Protein AF-A0A4Q6GER8-F1 (afdb_monomer)

Radius of gyration: 17.53 Å; Cα contacts (8 Å, |Δi|>4): 139; chains: 1; bounding box: 38×47×44 Å

Mean predicted aligned error: 8.12 Å

Structure (mmCIF, N/CA/C/O backbone):
data_AF-A0A4Q6GER8-F1
#
_entry.id   AF-A0A4Q6GER8-F1
#
loop_
_atom_site.group_PDB
_atom_site.id
_atom_site.type_symbol
_atom_site.label_atom_id
_atom_site.label_alt_id
_atom_site.label_comp_id
_atom_site.label_asym_id
_atom_site.label_entity_id
_atom_site.label_seq_id
_atom_site.pdbx_PDB_ins_code
_atom_site.Cartn_x
_atom_site.Cartn_y
_atom_site.Cartn_z
_atom_site.occupancy
_atom_site.B_iso_or_equiv
_atom_site.auth_seq_id
_atom_site.auth_comp_id
_atom_site.auth_asym_id
_atom_site.auth_atom_id
_atom_site.pdbx_PDB_model_num
ATOM 1 N N . MET A 1 1 ? -19.386 -24.942 20.469 1.00 35.06 1 MET A N 1
ATOM 2 C CA . MET A 1 1 ? -18.305 -24.307 19.683 1.00 35.06 1 MET A CA 1
ATOM 3 C C . MET A 1 1 ? -18.715 -22.872 19.388 1.00 35.06 1 MET A C 1
ATOM 5 O O . MET A 1 1 ? -19.707 -22.673 18.697 1.00 35.06 1 MET A O 1
ATOM 9 N N . ALA A 1 2 ? -18.059 -21.882 19.996 1.00 41.44 2 ALA A N 1
ATOM 10 C CA . ALA A 1 2 ? -18.380 -20.475 19.764 1.00 41.44 2 ALA A CA 1
ATOM 11 C C . ALA A 1 2 ? -17.996 -20.110 18.321 1.00 41.44 2 ALA A C 1
ATOM 13 O O . ALA A 1 2 ? -16.833 -20.246 17.949 1.00 41.44 2 ALA A O 1
ATOM 14 N N . ARG A 1 3 ? -18.969 -19.698 17.498 1.00 50.31 3 ARG A N 1
ATOM 15 C CA . ARG A 1 3 ? -18.682 -19.125 16.175 1.00 50.31 3 ARG A CA 1
ATOM 16 C C . ARG A 1 3 ? -17.786 -17.903 16.386 1.00 50.31 3 ARG A C 1
ATOM 18 O O . ARG A 1 3 ? -18.155 -17.009 17.147 1.00 50.31 3 ARG A O 1
ATOM 25 N N . GLY A 1 4 ? -16.606 -17.897 15.766 1.00 61.09 4 GLY A N 1
ATOM 26 C CA . GLY A 1 4 ? -15.680 -16.771 15.834 1.00 61.09 4 GLY A CA 1
ATOM 27 C C . GLY A 1 4 ? -16.357 -15.495 15.335 1.00 61.09 4 GLY A C 1
ATOM 28 O O . GLY A 1 4 ? -17.191 -15.536 14.432 1.00 61.09 4 GLY A O 1
ATOM 29 N N . ASN A 1 5 ? -16.037 -14.350 15.939 1.00 75.25 5 ASN A N 1
ATOM 30 C CA . ASN A 1 5 ? -16.522 -13.062 15.449 1.00 75.25 5 ASN A CA 1
ATOM 31 C C . ASN A 1 5 ? -16.019 -12.872 13.997 1.00 75.25 5 ASN A C 1
ATOM 33 O O . ASN A 1 5 ? -14.800 -12.818 13.797 1.00 75.25 5 ASN A O 1
ATOM 37 N N . PRO A 1 6 ? -16.903 -12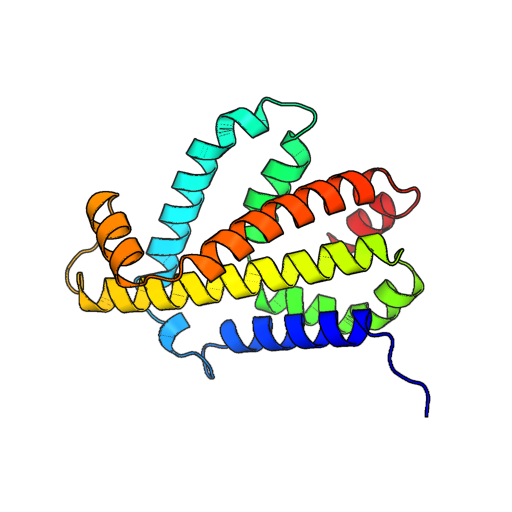.734 12.988 1.00 80.81 6 PRO A N 1
ATOM 38 C CA . PRO A 1 6 ? -16.507 -12.662 11.577 1.00 80.81 6 PRO A CA 1
ATOM 39 C C . PRO A 1 6 ? -15.494 -11.551 11.270 1.00 80.81 6 PRO A C 1
ATOM 41 O O . PRO A 1 6 ? -14.660 -11.680 10.370 1.00 80.81 6 PRO A O 1
ATOM 44 N N . LEU A 1 7 ? -15.531 -10.460 12.041 1.00 77.19 7 LEU A N 1
ATOM 45 C CA . LEU A 1 7 ? -14.608 -9.338 11.898 1.00 77.19 7 LEU A CA 1
ATOM 46 C C . LEU A 1 7 ? -13.188 -9.707 12.355 1.00 77.19 7 LEU A C 1
ATOM 48 O O . LEU A 1 7 ? -12.214 -9.282 11.737 1.00 77.19 7 LEU A O 1
ATOM 52 N N . ILE A 1 8 ? -13.065 -10.553 13.380 1.00 74.50 8 ILE A N 1
ATOM 53 C CA . ILE A 1 8 ? -11.778 -11.059 13.876 1.00 74.50 8 ILE A CA 1
ATOM 54 C C . ILE A 1 8 ? -11.144 -11.989 12.848 1.00 74.50 8 ILE A C 1
ATOM 56 O O . ILE A 1 8 ? -9.966 -11.847 12.526 1.00 74.50 8 ILE A O 1
ATOM 60 N N . GLU A 1 9 ? -11.928 -12.909 12.291 1.00 83.06 9 GLU A N 1
ATOM 61 C CA . GLU A 1 9 ? -11.446 -13.814 11.247 1.00 83.06 9 GLU A CA 1
ATOM 62 C C . GLU A 1 9 ? -11.025 -13.046 9.993 1.00 83.06 9 GLU A C 1
ATOM 64 O O . GLU A 1 9 ? -10.006 -13.354 9.373 1.00 83.06 9 GLU A O 1
ATOM 69 N N . ARG A 1 10 ? -11.788 -12.010 9.616 1.00 84.50 10 ARG A N 1
ATOM 70 C CA . ARG A 1 10 ? -11.404 -11.097 8.535 1.00 84.50 10 ARG A CA 1
ATOM 71 C C . ARG A 1 10 ? -10.065 -10.427 8.843 1.00 84.50 10 ARG A C 1
ATOM 73 O O . ARG A 1 10 ? -9.158 -10.522 8.021 1.00 84.50 10 ARG A O 1
ATOM 80 N N . LEU A 1 11 ? -9.922 -9.805 10.012 1.00 79.69 11 LEU A N 1
ATOM 81 C CA . LEU A 1 11 ? -8.703 -9.103 10.418 1.00 79.69 11 LEU A CA 1
ATOM 82 C C . LEU A 1 11 ? -7.479 -10.033 10.433 1.00 79.69 11 LEU A C 1
ATOM 84 O O . LEU A 1 11 ? -6.451 -9.702 9.845 1.00 79.69 11 LEU A O 1
ATOM 88 N N . GLY A 1 12 ? -7.607 -11.222 11.028 1.00 82.12 12 GLY A N 1
ATOM 89 C CA . GLY A 1 12 ? -6.541 -12.224 11.066 1.00 82.12 12 GLY A CA 1
ATOM 90 C C . GLY A 1 12 ? -6.121 -12.693 9.671 1.00 82.12 12 GLY A C 1
ATOM 91 O O . GLY A 1 12 ? -4.928 -12.747 9.374 1.00 82.12 12 GLY A O 1
ATOM 92 N N . ARG A 1 13 ? -7.084 -12.948 8.771 1.00 87.81 13 ARG A N 1
ATOM 93 C CA . ARG A 1 13 ? -6.792 -13.302 7.370 1.00 87.81 13 ARG A CA 1
ATOM 94 C C . ARG A 1 13 ? -6.065 -12.182 6.627 1.00 87.81 13 ARG A C 1
ATOM 96 O O . ARG A 1 13 ? -5.126 -12.467 5.887 1.00 87.81 13 ARG A O 1
ATOM 103 N N . ARG A 1 14 ? -6.469 -10.920 6.820 1.00 86.19 14 ARG A N 1
ATOM 104 C CA . ARG A 1 14 ? -5.797 -9.767 6.196 1.00 86.19 14 ARG A CA 1
ATOM 105 C C . ARG A 1 14 ? -4.368 -9.611 6.701 1.00 86.19 14 ARG A C 1
ATOM 107 O O . ARG A 1 14 ? -3.476 -9.413 5.885 1.00 86.19 14 ARG A O 1
ATOM 114 N N . LEU A 1 15 ? -4.147 -9.778 8.003 1.00 82.38 15 LEU A N 1
ATOM 115 C CA . LEU A 1 15 ? -2.816 -9.703 8.601 1.00 82.38 15 LEU A CA 1
ATOM 116 C C . LEU A 1 15 ? -1.898 -10.822 8.093 1.00 82.38 15 LEU A C 1
ATOM 118 O O . LEU A 1 15 ? -0.774 -10.553 7.684 1.00 82.38 15 LEU A O 1
ATOM 122 N N . ALA A 1 16 ? -2.392 -12.061 8.042 1.00 87.06 16 ALA A N 1
ATOM 123 C CA . ALA A 1 16 ? -1.630 -13.190 7.514 1.00 87.06 16 ALA A CA 1
ATOM 124 C C . ALA A 1 16 ? -1.276 -13.005 6.029 1.00 87.06 16 ALA A C 1
ATOM 126 O O . ALA A 1 16 ? -0.155 -13.298 5.611 1.00 87.06 16 ALA A O 1
ATOM 127 N N . TRP A 1 17 ? -2.217 -12.491 5.230 1.00 89.56 17 TRP A N 1
ATOM 128 C CA . TRP A 1 17 ? -1.974 -12.176 3.824 1.00 89.56 17 TRP A CA 1
ATOM 129 C C . TRP A 1 17 ? -0.917 -11.081 3.656 1.00 89.56 17 TRP A C 1
ATOM 131 O O . TRP A 1 17 ? 0.011 -11.248 2.864 1.00 89.56 17 TRP A O 1
ATOM 141 N N . HIS A 1 18 ? -1.022 -10.002 4.434 1.00 86.50 18 HIS A N 1
ATOM 142 C CA . HIS A 1 18 ? -0.045 -8.918 4.445 1.00 86.50 18 HIS A CA 1
ATOM 143 C C . HIS A 1 18 ? 1.359 -9.449 4.775 1.00 86.50 18 HIS A C 1
ATOM 145 O O . HIS A 1 18 ? 2.285 -9.307 3.979 1.00 86.50 18 HIS A O 1
ATOM 151 N N . GLN A 1 19 ? 1.500 -10.178 5.885 1.00 85.12 19 GLN A N 1
ATOM 152 C CA . GLN A 1 19 ? 2.770 -10.780 6.301 1.00 85.12 19 GLN A CA 1
ATOM 153 C C . GLN A 1 19 ? 3.371 -11.689 5.220 1.00 85.12 19 GLN A C 1
ATOM 155 O O . GLN A 1 19 ? 4.564 -11.601 4.934 1.00 85.12 19 GLN A O 1
ATOM 160 N N . ALA A 1 20 ? 2.555 -12.529 4.578 1.00 89.19 20 ALA A N 1
ATOM 161 C CA . ALA A 1 20 ? 3.023 -13.425 3.524 1.00 89.19 20 ALA A CA 1
ATOM 162 C C . ALA A 1 20 ? 3.566 -12.674 2.295 1.00 89.19 20 ALA A C 1
ATOM 164 O O . ALA A 1 20 ? 4.550 -13.117 1.707 1.00 89.19 20 ALA A O 1
ATOM 165 N N . LEU A 1 21 ? 2.962 -11.541 1.920 1.00 90.25 21 LEU A N 1
ATOM 166 C CA . LEU A 1 21 ? 3.436 -10.715 0.804 1.00 90.25 21 LEU A CA 1
ATOM 167 C C . LEU A 1 21 ? 4.744 -9.981 1.117 1.00 90.25 21 LEU A C 1
ATOM 169 O O . LEU A 1 21 ? 5.522 -9.709 0.203 1.00 90.25 21 LEU A O 1
ATOM 173 N N . HIS A 1 22 ? 4.987 -9.637 2.381 1.00 86.75 22 HIS A N 1
ATOM 174 C CA . HIS A 1 22 ? 6.201 -8.939 2.813 1.00 86.75 22 HIS A CA 1
ATOM 175 C C . HIS A 1 22 ? 7.364 -9.887 3.152 1.00 86.75 22 HIS A C 1
ATOM 177 O O . HIS A 1 22 ? 8.518 -9.458 3.184 1.00 86.75 22 HIS A O 1
ATOM 183 N N . ASP A 1 23 ? 7.098 -11.180 3.349 1.00 87.56 23 ASP A N 1
ATOM 184 C CA . ASP A 1 23 ? 8.137 -12.184 3.565 1.00 87.56 23 ASP A CA 1
ATOM 185 C C . ASP A 1 23 ? 8.915 -12.468 2.269 1.00 87.56 23 ASP A C 1
ATOM 187 O O . ASP A 1 23 ? 8.465 -13.186 1.379 1.00 87.56 23 ASP A O 1
ATOM 191 N N . HIS A 1 24 ? 10.145 -11.962 2.189 1.00 87.44 24 HIS A N 1
ATOM 192 C CA . HIS A 1 24 ? 11.044 -12.168 1.052 1.00 87.44 24 HIS A CA 1
ATOM 193 C C . HIS A 1 24 ? 11.431 -13.634 0.770 1.00 87.44 24 HIS A C 1
ATOM 195 O O . HIS A 1 24 ? 11.957 -13.916 -0.310 1.00 87.44 24 HIS A O 1
ATOM 201 N N . ARG A 1 25 ? 11.227 -14.558 1.722 1.00 89.44 25 ARG A N 1
ATOM 202 C CA . ARG A 1 25 ? 11.457 -15.999 1.527 1.00 89.44 25 ARG A CA 1
ATOM 203 C C . ARG A 1 25 ? 10.293 -16.638 0.778 1.00 89.44 25 ARG A C 1
ATOM 205 O O . ARG A 1 25 ? 10.520 -17.537 -0.023 1.00 89.44 25 ARG A O 1
ATOM 212 N N . ARG A 1 26 ? 9.068 -16.169 1.029 1.00 91.44 26 ARG A N 1
ATOM 213 C CA . ARG A 1 26 ? 7.839 -16.633 0.363 1.00 91.44 26 ARG A CA 1
ATOM 214 C C . ARG A 1 26 ? 7.548 -15.867 -0.923 1.00 91.44 26 ARG A C 1
ATOM 216 O O . ARG A 1 26 ? 7.007 -16.431 -1.865 1.00 91.44 26 ARG A O 1
ATOM 223 N N . GLU A 1 27 ? 7.938 -14.601 -0.965 1.00 94.25 27 GLU A N 1
ATOM 224 C CA . GLU A 1 27 ? 7.704 -13.695 -2.077 1.00 94.25 27 GLU A CA 1
ATOM 225 C C . GLU A 1 27 ? 9.037 -13.073 -2.538 1.00 94.25 27 GLU A C 1
ATOM 227 O O . GLU A 1 27 ? 9.434 -11.995 -2.075 1.00 94.25 27 GLU A O 1
ATOM 232 N N . PRO A 1 28 ? 9.773 -13.743 -3.447 1.00 94.81 28 PRO A N 1
ATOM 233 C CA . PRO A 1 28 ? 11.110 -13.322 -3.861 1.00 94.81 28 PRO A CA 1
ATOM 234 C C . PRO A 1 28 ? 11.110 -11.998 -4.632 1.00 94.81 28 PRO A C 1
ATOM 236 O O . PRO A 1 28 ? 12.149 -11.336 -4.702 1.00 94.81 28 PRO A O 1
ATOM 239 N N . ARG A 1 29 ? 9.958 -11.554 -5.165 1.00 96.12 29 ARG A N 1
ATOM 240 C CA . ARG A 1 29 ? 9.844 -10.251 -5.840 1.00 96.12 29 ARG A CA 1
ATOM 241 C C . ARG A 1 29 ? 10.114 -9.072 -4.901 1.00 96.12 29 ARG A C 1
ATOM 243 O O . ARG A 1 29 ? 10.478 -8.002 -5.383 1.00 96.12 29 ARG A O 1
ATOM 250 N N . ASN A 1 30 ? 10.051 -9.276 -3.582 1.00 94.19 30 ASN A N 1
ATOM 251 C CA . ASN A 1 30 ? 10.508 -8.291 -2.595 1.00 94.19 30 ASN A CA 1
ATOM 252 C C . ASN A 1 30 ? 11.980 -7.887 -2.772 1.00 94.19 30 ASN A C 1
ATOM 254 O O . ASN A 1 30 ? 12.374 -6.809 -2.340 1.00 94.19 30 ASN A O 1
ATOM 258 N N . LYS A 1 31 ? 12.800 -8.729 -3.415 1.00 94.75 31 LYS A N 1
ATOM 259 C CA . LYS A 1 31 ? 14.218 -8.447 -3.685 1.00 94.75 31 LYS A CA 1
ATOM 260 C C . LYS A 1 31 ? 14.459 -7.752 -5.028 1.00 94.75 31 LYS A C 1
ATOM 262 O O . LYS A 1 31 ? 15.608 -7.505 -5.389 1.00 94.75 31 LYS A O 1
ATOM 267 N N . LEU A 1 32 ? 13.412 -7.454 -5.800 1.00 95.69 32 LEU A N 1
ATOM 268 C CA . LEU A 1 32 ? 13.575 -6.753 -7.070 1.00 95.69 32 LEU A CA 1
ATOM 269 C C . LEU A 1 32 ? 14.082 -5.334 -6.823 1.00 95.69 32 LEU A C 1
ATOM 271 O O . LEU A 1 32 ? 13.449 -4.556 -6.114 1.00 95.69 32 LEU A O 1
ATOM 275 N N . ARG A 1 33 ? 15.170 -4.959 -7.505 1.00 95.31 33 ARG A N 1
ATOM 276 C CA . ARG A 1 33 ? 15.754 -3.604 -7.444 1.00 95.31 33 ARG A CA 1
ATOM 277 C C . ARG A 1 33 ? 14.743 -2.490 -7.742 1.00 95.31 33 ARG A C 1
ATOM 279 O O . ARG A 1 33 ? 14.893 -1.371 -7.271 1.00 95.31 33 ARG A O 1
ATOM 286 N N . TRP A 1 34 ? 13.735 -2.795 -8.561 1.00 96.75 34 TRP A N 1
ATOM 287 C CA . TRP A 1 34 ? 12.710 -1.840 -8.966 1.00 96.75 34 TRP A CA 1
ATOM 288 C C . TRP A 1 34 ? 11.695 -1.549 -7.872 1.00 96.75 34 TRP A C 1
ATOM 290 O O . TRP A 1 34 ? 11.098 -0.483 -7.914 1.00 96.75 34 TRP A O 1
ATOM 300 N N . LEU A 1 35 ? 11.505 -2.446 -6.903 1.00 95.19 35 LEU A N 1
ATOM 301 C CA . LEU A 1 35 ? 10.508 -2.270 -5.853 1.00 95.19 35 LEU A CA 1
ATOM 302 C C . LEU A 1 35 ? 10.747 -1.006 -4.998 1.00 95.19 35 LEU A C 1
ATOM 304 O O . LEU A 1 35 ? 9.825 -0.197 -4.910 1.00 95.19 35 LEU A O 1
ATOM 308 N N . PRO A 1 36 ? 11.943 -0.758 -4.421 1.00 92.19 36 PRO A N 1
ATOM 309 C CA . PRO A 1 36 ? 12.183 0.474 -3.664 1.00 92.19 36 PRO A CA 1
ATOM 310 C C . PRO A 1 36 ? 12.123 1.738 -4.540 1.00 92.19 36 PRO A C 1
ATOM 312 O O . PRO A 1 36 ? 11.579 2.753 -4.114 1.00 92.19 36 PRO A O 1
ATOM 315 N N . ILE A 1 37 ? 12.608 1.674 -5.788 1.00 94.44 37 ILE A N 1
ATOM 316 C CA . ILE A 1 37 ? 12.556 2.804 -6.738 1.00 94.44 37 ILE A CA 1
ATOM 317 C C . ILE A 1 37 ? 11.103 3.167 -7.065 1.00 94.44 37 ILE A C 1
ATOM 319 O O . ILE A 1 37 ? 10.732 4.339 -7.069 1.00 94.44 37 ILE A O 1
ATOM 323 N N . LEU A 1 38 ? 10.283 2.152 -7.335 1.00 94.81 38 LEU A N 1
ATOM 324 C CA . LEU A 1 38 ? 8.868 2.298 -7.638 1.00 94.81 38 LEU A CA 1
ATOM 325 C C . LEU A 1 38 ? 8.114 2.927 -6.469 1.00 94.81 38 LEU A C 1
ATOM 327 O O . LEU A 1 38 ? 7.373 3.883 -6.681 1.00 94.81 38 LEU A O 1
ATOM 331 N N . ARG A 1 39 ? 8.319 2.408 -5.253 1.00 90.81 39 ARG A N 1
ATOM 332 C CA . ARG A 1 39 ? 7.677 2.930 -4.042 1.00 90.81 39 ARG A CA 1
ATOM 333 C C . ARG A 1 39 ? 8.035 4.390 -3.811 1.00 90.81 39 ARG A C 1
ATOM 335 O O . ARG A 1 39 ? 7.133 5.205 -3.678 1.00 90.81 39 ARG A O 1
ATOM 342 N N . SER A 1 40 ? 9.322 4.734 -3.876 1.00 89.19 40 SER A N 1
ATOM 343 C CA . SER A 1 40 ? 9.784 6.119 -3.730 1.00 89.19 40 SER A CA 1
ATOM 344 C C . SER A 1 40 ? 9.120 7.057 -4.746 1.00 89.19 40 SER A C 1
ATOM 346 O O . SER A 1 40 ? 8.585 8.100 -4.373 1.00 89.19 40 SER A O 1
ATOM 348 N N . TRP A 1 41 ? 9.063 6.653 -6.018 1.00 92.12 41 TRP A N 1
ATOM 349 C CA . TRP A 1 41 ? 8.410 7.437 -7.067 1.00 92.12 41 TRP A CA 1
ATOM 350 C C . TRP A 1 41 ? 6.890 7.558 -6.860 1.00 92.12 41 TRP A C 1
ATOM 352 O O . TRP A 1 41 ? 6.319 8.630 -7.055 1.00 92.12 41 TRP A O 1
ATOM 362 N N . GLN A 1 42 ? 6.219 6.474 -6.453 1.00 88.62 42 GLN A N 1
ATOM 363 C CA . GLN A 1 42 ? 4.783 6.479 -6.156 1.00 88.62 42 GLN A CA 1
ATOM 364 C C . GLN A 1 42 ? 4.452 7.392 -4.976 1.00 88.62 42 GLN A C 1
ATOM 366 O O . GLN A 1 42 ? 3.492 8.151 -5.083 1.00 88.62 42 GLN A O 1
ATOM 371 N N . THR A 1 43 ? 5.246 7.34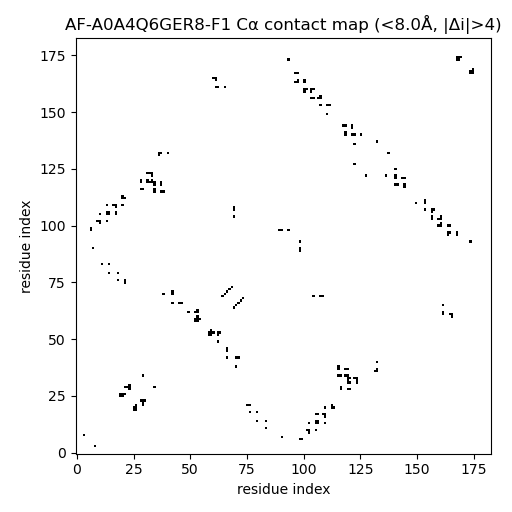9 -3.904 1.00 82.62 43 THR A N 1
ATOM 372 C CA . THR A 1 43 ? 5.091 8.219 -2.735 1.00 82.62 43 THR A CA 1
ATOM 373 C C . THR A 1 43 ? 5.252 9.683 -3.128 1.00 82.62 43 THR A C 1
ATOM 375 O O . THR A 1 43 ? 4.329 10.454 -2.898 1.00 82.62 43 THR A O 1
ATOM 378 N N . GLN A 1 44 ? 6.327 10.049 -3.836 1.00 84.31 44 GLN A N 1
ATOM 379 C CA . GLN A 1 44 ? 6.537 11.430 -4.305 1.00 84.31 44 GLN A CA 1
ATOM 380 C C . GLN A 1 44 ? 5.377 11.925 -5.180 1.00 84.31 44 GLN A C 1
ATOM 382 O O . GLN A 1 44 ? 4.856 13.019 -4.982 1.00 84.31 44 GLN A O 1
ATOM 387 N N . ARG A 1 45 ? 4.913 11.100 -6.128 1.00 85.38 45 ARG A N 1
ATOM 388 C CA . ARG A 1 45 ? 3.771 11.458 -6.981 1.00 85.38 45 ARG A CA 1
ATOM 389 C C . ARG A 1 45 ? 2.487 11.651 -6.172 1.00 85.38 45 ARG A C 1
ATOM 391 O O . ARG A 1 45 ? 1.696 12.542 -6.486 1.00 85.38 45 ARG A O 1
ATOM 398 N N . LEU A 1 46 ? 2.246 10.789 -5.184 1.00 77.31 46 LEU A N 1
ATOM 399 C CA . LEU A 1 46 ? 1.082 10.893 -4.309 1.00 77.31 46 LEU A CA 1
ATOM 400 C C . LEU A 1 46 ? 1.157 12.152 -3.450 1.00 77.31 46 LEU A C 1
ATOM 402 O O . LEU A 1 46 ? 0.166 12.865 -3.396 1.00 77.31 46 LEU A O 1
ATOM 406 N N . GLU A 1 47 ? 2.311 12.469 -2.866 1.00 71.81 47 GLU A N 1
ATOM 407 C CA . GLU A 1 47 ? 2.530 13.701 -2.096 1.00 71.81 47 GLU A CA 1
ATOM 408 C C . GLU A 1 47 ? 2.183 14.945 -2.919 1.00 71.81 47 GLU A C 1
ATOM 410 O O . GLU A 1 47 ? 1.362 15.749 -2.480 1.00 71.81 47 GLU A O 1
ATOM 415 N N . SER A 1 48 ? 2.693 15.050 -4.151 1.00 72.81 48 SER A N 1
ATOM 416 C CA . SER A 1 48 ? 2.353 16.163 -5.051 1.00 72.81 48 SER A CA 1
ATOM 417 C C . SER A 1 48 ? 0.865 16.203 -5.419 1.00 72.81 48 SER A C 1
ATOM 419 O O . SER A 1 48 ? 0.288 17.271 -5.577 1.00 72.81 48 SER A O 1
ATOM 421 N N . SER A 1 49 ? 0.211 15.044 -5.543 1.00 66.31 49 SER A N 1
ATOM 422 C CA . SER A 1 49 ? -1.225 14.977 -5.869 1.00 66.31 49 SER A CA 1
ATOM 423 C C . SER A 1 49 ? -2.122 15.266 -4.657 1.00 66.31 49 SER A C 1
ATOM 425 O O . SER A 1 49 ? -3.286 15.627 -4.820 1.00 66.31 49 SER A O 1
ATOM 427 N N . PHE A 1 50 ? -1.603 15.080 -3.440 1.00 63.41 50 PHE A N 1
ATOM 428 C CA . PHE A 1 50 ? -2.325 15.252 -2.178 1.00 63.41 50 PHE A CA 1
ATOM 429 C C . PHE A 1 50 ? -2.091 16.613 -1.524 1.00 63.41 50 PHE A C 1
ATOM 431 O O . PHE A 1 50 ? -2.722 16.904 -0.508 1.00 63.41 50 PHE A O 1
ATOM 438 N N . GLU A 1 51 ? -1.247 17.463 -2.108 1.00 62.78 51 GLU A N 1
ATOM 439 C CA . GLU A 1 51 ? -0.915 18.790 -1.587 1.00 62.78 51 GLU A CA 1
ATOM 440 C C . GLU A 1 51 ? -2.179 19.606 -1.257 1.00 62.78 51 GLU A C 1
ATOM 442 O O . GLU A 1 51 ? -2.316 20.140 -0.160 1.00 62.78 51 GLU A O 1
ATOM 447 N N . HIS A 1 52 ? -3.196 19.560 -2.126 1.00 58.00 52 HIS A N 1
ATOM 448 C CA . HIS A 1 52 ? -4.483 20.225 -1.896 1.00 58.00 52 HIS A CA 1
ATOM 449 C C . HIS A 1 52 ? -5.257 19.695 -0.669 1.00 58.00 52 HIS A C 1
ATOM 451 O O . HIS A 1 52 ? -5.914 20.463 0.031 1.00 58.00 52 HIS A O 1
ATOM 457 N N . PHE A 1 53 ? -5.149 18.400 -0.348 1.00 54.97 53 PHE A N 1
ATOM 458 C CA . PHE A 1 53 ? -5.766 17.815 0.851 1.00 54.97 53 PHE A CA 1
ATOM 459 C C . PHE A 1 53 ? -5.019 18.165 2.142 1.00 54.97 53 PHE A C 1
ATOM 461 O O . PHE A 1 53 ? -5.615 18.108 3.218 1.00 54.97 53 PHE A O 1
ATOM 468 N N . LEU A 1 54 ? -3.733 18.524 2.057 1.00 56.56 54 LEU A N 1
ATOM 469 C CA . LEU A 1 54 ? -2.958 18.999 3.206 1.00 56.56 54 LEU A CA 1
ATOM 470 C C . LEU A 1 54 ? -3.348 20.426 3.613 1.00 56.56 54 LEU A C 1
ATOM 472 O O . LEU A 1 54 ? -3.203 20.770 4.788 1.00 56.56 54 LEU A O 1
ATOM 476 N N . TYR A 1 55 ? -3.875 21.221 2.675 1.00 60.66 55 TYR A N 1
ATOM 477 C CA . TYR A 1 55 ? -4.387 22.569 2.933 1.00 60.66 55 TYR A CA 1
ATOM 478 C C . TYR A 1 55 ? -5.822 22.594 3.471 1.00 60.66 55 TYR A C 1
ATOM 480 O O . TYR A 1 55 ? -6.212 23.589 4.076 1.00 60.66 55 TYR A O 1
ATOM 488 N N . ASP A 1 56 ? -6.592 21.512 3.312 1.00 61.09 56 ASP A N 1
ATOM 489 C CA . ASP A 1 56 ? -7.913 21.367 3.930 1.00 61.09 56 ASP A CA 1
ATOM 490 C C . ASP A 1 56 ? -7.767 20.904 5.397 1.00 61.09 56 ASP A C 1
ATOM 492 O O . ASP A 1 56 ? -7.403 19.746 5.649 1.00 61.09 56 ASP A O 1
ATOM 496 N N . PRO A 1 57 ? -8.096 21.751 6.396 1.00 58.78 57 PRO A N 1
ATOM 497 C CA . PRO A 1 57 ? -7.962 21.407 7.811 1.00 58.78 57 PRO A CA 1
ATOM 498 C C . PRO A 1 57 ? -8.765 20.165 8.220 1.00 58.78 57 PRO A C 1
ATOM 500 O O . PRO A 1 57 ? -8.382 19.469 9.161 1.00 58.78 57 PRO A O 1
ATOM 503 N N . GLN A 1 58 ? -9.861 19.860 7.517 1.00 55.28 58 GLN A N 1
ATOM 504 C CA . GLN A 1 58 ? -10.706 18.700 7.797 1.00 55.28 58 GLN A CA 1
ATOM 505 C C . GLN A 1 58 ? -10.122 17.395 7.240 1.00 55.28 58 GLN A C 1
ATOM 507 O O . GLN A 1 58 ? -10.422 16.321 7.766 1.00 55.28 58 GLN A O 1
ATOM 512 N N . ARG A 1 59 ? -9.283 17.467 6.197 1.00 50.44 59 ARG A N 1
ATOM 513 C CA . ARG A 1 59 ? -8.736 16.298 5.479 1.00 50.44 59 ARG A CA 1
ATOM 514 C C . ARG A 1 59 ? -7.249 16.065 5.745 1.00 50.44 59 ARG A C 1
ATOM 516 O O . ARG A 1 59 ? -6.777 14.938 5.587 1.00 50.44 59 ARG A O 1
ATOM 523 N N . ARG A 1 60 ? -6.534 17.073 6.256 1.00 56.19 60 ARG A N 1
ATOM 524 C CA . ARG A 1 60 ? -5.093 17.035 6.549 1.00 56.19 60 ARG A CA 1
ATOM 525 C C . ARG A 1 60 ? -4.667 15.848 7.414 1.00 56.19 60 ARG A C 1
ATOM 527 O O . ARG A 1 60 ? -3.658 15.217 7.121 1.00 56.19 60 ARG A O 1
ATOM 534 N N . ALA A 1 61 ? -5.423 15.508 8.461 1.00 54.81 61 ALA A N 1
ATOM 535 C CA . ALA A 1 61 ? -5.079 14.388 9.346 1.00 54.81 61 ALA A CA 1
ATOM 536 C C . ALA A 1 61 ? -5.161 13.020 8.639 1.00 54.81 61 ALA A C 1
ATOM 538 O O . ALA A 1 61 ? -4.317 12.156 8.873 1.00 54.81 61 ALA A O 1
ATOM 539 N N . ALA A 1 62 ? -6.147 12.837 7.753 1.00 53.72 62 ALA A N 1
ATOM 540 C CA . ALA A 1 62 ? -6.289 11.624 6.950 1.00 53.72 62 ALA A CA 1
ATOM 541 C C . ALA A 1 62 ? -5.225 11.556 5.841 1.00 53.72 62 ALA A C 1
ATOM 543 O O . ALA A 1 62 ? -4.641 10.497 5.626 1.00 53.72 62 ALA A O 1
ATOM 544 N N . ALA A 1 63 ? -4.921 12.689 5.197 1.00 56.75 63 ALA A N 1
ATOM 545 C CA . ALA A 1 63 ? -3.866 12.796 4.191 1.00 56.75 63 ALA A CA 1
ATOM 546 C C . ALA A 1 63 ? -2.475 12.500 4.778 1.00 56.75 63 ALA A C 1
ATOM 548 O O . ALA A 1 63 ? -1.735 11.697 4.218 1.00 56.75 63 ALA A O 1
ATOM 549 N N . LEU A 1 64 ? -2.142 13.062 5.947 1.00 58.31 64 LEU A N 1
ATOM 550 C CA . LEU A 1 64 ? -0.881 12.770 6.636 1.00 58.31 64 LEU A CA 1
ATOM 551 C C . LEU A 1 64 ? -0.778 11.298 7.034 1.00 58.31 64 LEU A C 1
ATOM 553 O O . LEU A 1 64 ? 0.232 10.677 6.735 1.00 58.31 64 LEU A O 1
ATOM 557 N N . PHE A 1 65 ? -1.827 10.721 7.631 1.00 58.28 65 PHE A N 1
ATOM 558 C CA . PHE A 1 65 ? -1.849 9.289 7.945 1.00 58.28 65 PHE A CA 1
ATOM 559 C C . PHE A 1 65 ? -1.625 8.427 6.697 1.00 58.28 65 PHE A C 1
ATOM 561 O O . PHE A 1 65 ? -0.860 7.470 6.729 1.00 58.28 65 PHE A O 1
ATOM 568 N N . PHE A 1 66 ? -2.260 8.763 5.577 1.00 58.12 66 PHE A N 1
ATOM 569 C CA . PHE A 1 66 ? -2.081 8.022 4.335 1.00 58.12 66 PHE A CA 1
ATOM 570 C C . PHE A 1 66 ? -0.623 8.055 3.845 1.00 58.12 66 PHE A C 1
ATOM 572 O O . PHE A 1 66 ? -0.050 7.014 3.518 1.00 58.12 66 PHE A O 1
ATOM 579 N N . LEU A 1 67 ? 0.005 9.231 3.878 1.00 58.47 67 LEU A N 1
ATOM 580 C CA . LEU A 1 67 ? 1.396 9.419 3.467 1.00 58.47 67 LEU A CA 1
ATOM 581 C C . LEU A 1 67 ? 2.391 8.739 4.420 1.00 58.47 67 LEU A C 1
ATOM 583 O O . LEU A 1 67 ? 3.363 8.148 3.961 1.00 58.47 67 LEU A O 1
ATOM 587 N N . THR A 1 68 ? 2.152 8.764 5.736 1.00 56.75 68 THR A N 1
ATOM 588 C CA . THR A 1 68 ? 3.115 8.262 6.732 1.00 56.75 68 THR A CA 1
ATOM 589 C C . THR A 1 68 ? 2.917 6.808 7.136 1.00 56.75 68 THR A C 1
ATOM 591 O O . THR A 1 68 ? 3.887 6.129 7.471 1.00 56.75 68 THR A O 1
ATOM 594 N N . ASP A 1 69 ? 1.674 6.333 7.160 1.00 52.41 69 ASP A N 1
ATOM 595 C CA . ASP A 1 69 ? 1.308 5.033 7.725 1.00 52.41 69 ASP A CA 1
ATOM 596 C C . ASP A 1 69 ? 0.882 4.005 6.673 1.00 52.41 69 ASP A C 1
ATOM 598 O O . ASP A 1 69 ? 0.974 2.814 6.964 1.00 52.41 69 ASP A O 1
ATOM 602 N N . VAL A 1 70 ? 0.432 4.436 5.485 1.00 55.44 70 VAL A N 1
ATOM 603 C CA . VAL A 1 70 ? 0.068 3.536 4.371 1.00 55.44 70 VAL A CA 1
ATOM 604 C C . VAL A 1 70 ? 1.173 3.489 3.313 1.00 55.44 70 VAL A C 1
ATOM 606 O O . VAL A 1 70 ? 1.541 2.404 2.875 1.00 55.44 70 VAL A O 1
ATOM 609 N N . TYR A 1 71 ? 1.734 4.644 2.937 1.00 51.66 71 TYR A N 1
ATOM 610 C CA . TYR A 1 71 ? 2.804 4.751 1.930 1.00 51.66 71 TYR A CA 1
ATOM 611 C C . TYR A 1 71 ? 4.199 5.049 2.502 1.00 51.66 71 TYR A C 1
ATOM 613 O O . TYR A 1 71 ? 5.181 5.033 1.757 1.00 51.66 71 TYR A O 1
ATOM 621 N N . GLY A 1 72 ? 4.303 5.317 3.805 1.00 54.22 72 GLY A N 1
ATOM 622 C CA . GLY A 1 72 ? 5.571 5.654 4.447 1.00 54.22 72 GLY A CA 1
ATOM 623 C C . GLY A 1 72 ? 6.533 4.467 4.467 1.00 54.22 72 GLY A C 1
ATOM 624 O O . GLY A 1 72 ? 6.129 3.336 4.727 1.00 54.22 72 GLY A O 1
ATOM 625 N N . ASP A 1 73 ? 7.815 4.741 4.226 1.00 47.47 73 ASP A N 1
ATOM 626 C CA . ASP A 1 73 ? 8.921 3.774 4.131 1.00 47.47 73 ASP A CA 1
ATOM 627 C C . ASP A 1 73 ? 9.309 3.167 5.499 1.00 47.47 73 ASP A C 1
ATOM 629 O O . ASP A 1 73 ? 10.455 3.223 5.941 1.00 47.47 73 ASP A O 1
ATOM 633 N N . ARG A 1 74 ? 8.329 2.652 6.250 1.00 50.91 74 ARG A N 1
ATOM 634 C CA . ARG A 1 74 ? 8.547 2.004 7.549 1.00 50.91 74 ARG A CA 1
ATOM 635 C C . ARG A 1 74 ? 8.500 0.489 7.390 1.00 50.91 74 ARG A C 1
ATOM 637 O O . ARG A 1 74 ? 7.745 -0.048 6.590 1.00 50.91 74 ARG A O 1
ATOM 644 N N . ASP A 1 75 ? 9.302 -0.212 8.185 1.00 54.59 75 ASP A N 1
ATOM 645 C CA . ASP A 1 75 ? 9.342 -1.677 8.239 1.00 54.59 75 ASP A CA 1
ATOM 646 C C . ASP A 1 75 ? 8.009 -2.244 8.770 1.00 54.59 75 ASP A C 1
ATOM 648 O O . ASP A 1 75 ? 7.813 -2.441 9.974 1.00 54.59 75 ASP A O 1
ATOM 652 N N . PHE A 1 76 ? 7.065 -2.474 7.854 1.00 54.22 76 PHE A N 1
ATOM 653 C CA . PHE A 1 76 ? 5.728 -2.997 8.141 1.00 54.22 76 PHE A CA 1
ATOM 654 C C . PHE A 1 76 ? 5.760 -4.363 8.843 1.00 54.22 76 PHE A C 1
ATOM 656 O O . PHE A 1 76 ? 4.879 -4.658 9.647 1.00 54.22 76 PHE A O 1
ATOM 663 N N . SER A 1 77 ? 6.817 -5.155 8.637 1.00 53.75 77 SER A N 1
ATOM 664 C CA . SER A 1 77 ? 7.004 -6.474 9.257 1.00 53.75 77 SER A CA 1
ATOM 665 C C . SER A 1 77 ? 7.022 -6.393 10.788 1.00 53.75 77 SER A C 1
ATOM 667 O O . SER A 1 77 ? 6.418 -7.222 11.472 1.00 53.75 77 SER A O 1
ATOM 669 N N . LYS A 1 78 ? 7.673 -5.361 11.349 1.00 51.22 78 LYS A N 1
ATOM 670 C CA . LYS A 1 78 ? 7.710 -5.123 12.804 1.00 51.22 78 LYS A CA 1
ATOM 671 C C . LYS A 1 78 ? 6.366 -4.629 13.336 1.00 51.22 78 LYS A C 1
ATOM 673 O O . LYS A 1 78 ? 5.945 -5.033 14.419 1.00 51.22 78 LYS A O 1
ATOM 678 N N . ARG A 1 79 ? 5.675 -3.784 12.567 1.00 59.47 79 ARG A N 1
ATOM 679 C CA . ARG A 1 79 ? 4.353 -3.253 12.925 1.00 59.47 79 ARG A CA 1
ATOM 680 C C . ARG A 1 79 ? 3.302 -4.365 12.972 1.00 59.47 79 ARG A C 1
ATOM 682 O O . ARG A 1 79 ? 2.573 -4.460 13.954 1.00 59.47 79 ARG A O 1
ATOM 689 N N . ASP A 1 80 ? 3.283 -5.252 11.983 1.00 61.22 80 ASP A N 1
ATOM 690 C CA . ASP A 1 80 ? 2.337 -6.370 11.908 1.00 61.22 80 ASP A CA 1
ATOM 691 C C . ASP A 1 80 ? 2.534 -7.398 13.022 1.00 61.22 80 ASP A C 1
ATOM 693 O O . ASP A 1 80 ? 1.560 -7.900 13.587 1.00 61.22 80 ASP A O 1
ATOM 697 N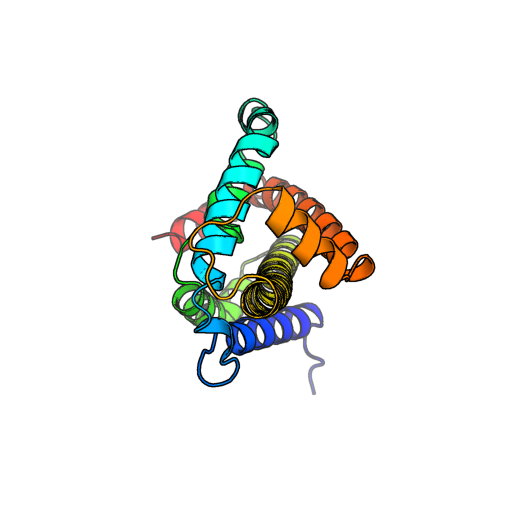 N . ALA A 1 81 ? 3.789 -7.705 13.366 1.00 58.75 81 ALA A N 1
ATOM 698 C CA . ALA A 1 81 ? 4.101 -8.590 14.484 1.00 58.75 81 ALA A CA 1
ATOM 699 C C . ALA A 1 81 ? 3.584 -8.019 15.816 1.00 58.75 81 ALA A C 1
ATOM 701 O O . ALA A 1 81 ? 3.106 -8.769 16.669 1.00 58.75 81 ALA A O 1
ATOM 702 N N . ASN A 1 82 ? 3.625 -6.694 15.981 1.00 59.53 82 ASN A N 1
ATOM 703 C CA . ASN A 1 82 ? 3.048 -6.023 17.142 1.00 59.53 82 ASN A CA 1
ATOM 704 C C . ASN A 1 82 ? 1.514 -6.056 17.104 1.00 59.53 82 ASN A C 1
ATOM 706 O O . ASN A 1 82 ? 0.907 -6.397 18.116 1.00 59.53 82 ASN A O 1
ATOM 710 N N . VAL A 1 83 ? 0.887 -5.813 15.944 1.00 61.94 83 VAL A N 1
ATOM 711 C CA . VAL A 1 83 ? -0.578 -5.909 15.767 1.00 61.94 83 VAL A CA 1
ATOM 712 C C . VAL A 1 83 ? -1.095 -7.308 16.106 1.00 61.94 83 VAL A C 1
ATOM 714 O O . VAL A 1 83 ? -2.085 -7.425 16.823 1.00 61.94 83 VAL A O 1
ATOM 717 N N . ALA A 1 84 ? -0.413 -8.371 15.665 1.00 66.38 84 ALA A N 1
ATOM 718 C CA . ALA A 1 84 ? -0.792 -9.748 15.990 1.00 66.38 84 ALA A CA 1
ATOM 719 C C . ALA A 1 84 ? -0.814 -10.003 17.508 1.00 66.38 84 ALA A C 1
ATOM 721 O O . ALA A 1 84 ? -1.724 -10.659 18.013 1.00 66.38 84 ALA A O 1
ATOM 722 N N . LYS A 1 85 ? 0.162 -9.450 18.242 1.00 67.00 85 LYS A N 1
ATOM 723 C CA . LYS A 1 85 ? 0.277 -9.599 19.702 1.00 67.00 85 LYS A CA 1
ATOM 724 C C . LYS A 1 85 ? -0.805 -8.834 20.458 1.00 67.00 85 LYS A C 1
ATOM 726 O O . LYS A 1 85 ? -1.311 -9.328 21.461 1.00 67.00 85 LYS A O 1
ATOM 731 N N . VAL A 1 86 ? -1.165 -7.639 19.989 1.00 64.69 86 VAL A N 1
ATOM 732 C CA . VAL A 1 86 ? -2.166 -6.791 20.660 1.00 64.69 86 VAL A CA 1
ATOM 733 C C . VAL A 1 86 ? -3.595 -7.028 20.167 1.00 64.69 86 VAL A C 1
ATOM 735 O O . VAL A 1 86 ? -4.536 -6.486 20.745 1.00 64.69 86 VAL A O 1
ATOM 738 N N . LEU A 1 87 ? -3.783 -7.870 19.145 1.00 66.88 87 LEU A N 1
ATOM 739 C CA . LEU A 1 87 ? -5.076 -8.175 18.529 1.00 66.88 87 LEU A CA 1
ATOM 740 C C . LEU A 1 87 ? -6.170 -8.536 19.553 1.00 66.88 87 LEU A C 1
ATOM 742 O O . LEU A 1 87 ? -7.242 -7.932 19.487 1.00 66.88 87 LEU A O 1
ATOM 746 N N . PRO A 1 88 ? -5.935 -9.441 20.531 1.00 69.81 88 PRO A N 1
ATOM 747 C CA . PRO A 1 88 ? -6.962 -9.806 21.511 1.00 69.81 88 PRO A CA 1
ATOM 748 C C . PRO A 1 88 ? -7.350 -8.635 22.424 1.00 69.81 88 PRO A C 1
ATOM 750 O O . PRO A 1 88 ? -8.509 -8.480 22.806 1.00 69.81 88 PRO A O 1
ATOM 753 N N . MET A 1 89 ? -6.391 -7.764 22.749 1.00 69.25 89 MET A N 1
ATOM 754 C CA . MET A 1 89 ? -6.641 -6.566 23.548 1.00 69.25 89 MET A CA 1
ATOM 755 C C . MET A 1 89 ? -7.452 -5.536 22.755 1.00 69.25 89 MET A C 1
ATOM 757 O O . MET A 1 89 ? -8.434 -5.001 23.266 1.00 69.25 89 MET A O 1
ATOM 761 N N . MET A 1 90 ? -7.086 -5.295 21.494 1.00 65.44 90 MET A N 1
ATOM 762 C CA . MET A 1 90 ? -7.808 -4.385 20.601 1.00 65.44 90 MET A CA 1
ATOM 763 C C . MET A 1 90 ? -9.259 -4.825 20.407 1.00 65.44 90 MET A C 1
ATOM 765 O O . MET A 1 90 ? -10.150 -3.986 20.422 1.00 65.44 90 MET A O 1
ATOM 769 N N . GLN A 1 91 ? -9.512 -6.131 20.295 1.00 71.12 91 GLN A N 1
ATOM 770 C CA . GLN A 1 91 ? -10.869 -6.682 20.206 1.00 71.12 91 GLN A CA 1
ATOM 771 C C . GLN A 1 91 ? -11.732 -6.342 21.418 1.00 71.12 91 GLN A C 1
ATOM 773 O O . GLN A 1 91 ? -12.919 -6.071 21.269 1.00 71.12 91 GLN A O 1
ATOM 778 N N . ARG A 1 92 ? -11.140 -6.373 22.616 1.00 74.25 92 ARG A N 1
ATOM 779 C CA . ARG A 1 92 ? -11.858 -6.106 23.864 1.00 74.25 92 ARG A CA 1
ATOM 780 C C . ARG A 1 92 ? -12.115 -4.617 24.085 1.00 74.25 92 ARG A C 1
ATOM 782 O O . ARG A 1 92 ? -13.103 -4.266 24.717 1.00 74.25 92 ARG A O 1
ATOM 789 N N . LEU A 1 93 ? -11.206 -3.761 23.618 1.00 71.25 93 LEU A N 1
ATOM 790 C CA . LEU A 1 93 ? -11.196 -2.337 23.962 1.00 71.25 93 LEU A CA 1
ATOM 791 C C . LEU A 1 93 ? -11.707 -1.418 22.848 1.00 71.25 93 LEU A C 1
ATOM 793 O O . LEU A 1 93 ? -12.129 -0.302 23.144 1.00 71.25 93 LEU A O 1
ATOM 797 N N . LEU A 1 94 ? -11.645 -1.835 21.580 1.00 69.25 94 LEU A N 1
ATOM 798 C CA . LEU A 1 94 ? -12.003 -0.976 20.453 1.00 69.25 94 LEU A CA 1
ATOM 799 C C . LEU A 1 94 ? -13.429 -1.241 19.951 1.00 69.25 94 LEU A C 1
ATOM 801 O O . LEU A 1 94 ? -13.828 -2.397 19.798 1.00 69.25 94 LEU A O 1
ATOM 805 N N . PRO A 1 95 ? -14.181 -0.184 19.591 1.00 80.94 95 PRO A N 1
ATOM 806 C CA . PRO A 1 95 ? -15.462 -0.337 18.916 1.00 80.94 95 PRO A CA 1
ATOM 807 C C . PRO A 1 95 ? -15.324 -1.093 17.589 1.00 80.94 95 PRO A C 1
ATOM 809 O O . PRO A 1 95 ? -14.340 -0.924 16.862 1.00 80.94 95 PRO A O 1
ATOM 812 N N . ALA A 1 96 ? -16.361 -1.844 17.209 1.00 82.62 96 ALA A N 1
ATOM 813 C CA . ALA A 1 96 ? -16.380 -2.624 15.967 1.00 82.62 96 ALA A CA 1
ATOM 814 C C . ALA A 1 96 ? -16.070 -1.781 14.714 1.00 82.62 96 ALA A C 1
ATOM 816 O O . ALA A 1 96 ? -15.353 -2.238 13.827 1.00 82.62 96 ALA A O 1
ATOM 817 N N . ALA A 1 97 ? -16.539 -0.529 14.665 1.00 78.50 97 ALA A N 1
ATOM 818 C CA . ALA A 1 97 ? -16.250 0.397 13.566 1.00 78.50 97 ALA A CA 1
ATOM 819 C C . ALA A 1 97 ? -14.750 0.737 13.445 1.00 78.50 97 ALA A C 1
ATOM 821 O O . ALA A 1 97 ? -14.213 0.836 12.339 1.00 78.50 97 ALA A O 1
ATOM 822 N N . VAL A 1 98 ? -14.054 0.872 14.579 1.00 75.00 98 VAL A N 1
ATOM 823 C CA . VAL A 1 98 ? -12.609 1.142 14.612 1.00 75.00 98 VAL A CA 1
ATOM 824 C C . VAL A 1 98 ? -11.841 -0.103 14.173 1.00 75.00 98 VAL A C 1
ATOM 826 O O . VAL A 1 98 ? -10.944 -0.005 13.342 1.00 75.00 98 VAL A O 1
ATOM 829 N N . LEU A 1 99 ? -12.233 -1.288 14.652 1.00 78.19 99 LEU A N 1
ATOM 830 C CA . LEU A 1 99 ? -11.635 -2.553 14.214 1.00 78.19 99 LEU A CA 1
ATOM 831 C C . LEU A 1 99 ? -11.839 -2.806 12.713 1.00 78.19 99 LEU A C 1
ATOM 833 O O . LEU A 1 99 ? -10.916 -3.267 12.044 1.00 78.19 99 LEU A O 1
ATOM 837 N N . GLY A 1 100 ? -13.014 -2.468 12.173 1.00 81.06 100 GLY A N 1
ATOM 838 C CA . GLY A 1 100 ? -13.289 -2.526 10.735 1.00 81.06 100 GLY A CA 1
ATOM 839 C C . GLY A 1 100 ? -12.347 -1.627 9.935 1.00 81.06 100 GLY A C 1
ATOM 840 O O . GLY A 1 100 ? -11.702 -2.100 9.006 1.00 81.06 100 GLY A O 1
ATOM 841 N N . THR A 1 101 ? -12.167 -0.380 10.378 1.00 79.06 101 THR A N 1
ATOM 842 C CA . THR A 1 101 ? -11.225 0.574 9.760 1.00 79.06 101 THR A CA 1
ATOM 843 C C . THR A 1 101 ? -9.789 0.037 9.747 1.00 79.06 101 THR A C 1
ATOM 845 O O . THR A 1 101 ? -9.061 0.200 8.772 1.00 79.06 101 THR A O 1
ATOM 848 N N . ILE A 1 102 ? -9.367 -0.630 10.824 1.00 76.88 102 ILE A N 1
ATOM 849 C CA . ILE A 1 102 ? -8.031 -1.235 10.918 1.00 76.88 102 ILE A CA 1
ATOM 850 C C . ILE A 1 102 ? -7.895 -2.415 9.950 1.00 76.88 102 ILE A C 1
ATOM 852 O O . ILE A 1 102 ? -6.870 -2.538 9.280 1.00 76.88 102 ILE A O 1
ATOM 856 N N . ALA A 1 103 ? -8.926 -3.259 9.840 1.00 82.88 103 ALA A N 1
ATOM 857 C CA . ALA A 1 103 ? -8.948 -4.352 8.872 1.00 82.88 103 ALA A CA 1
ATOM 858 C C . ALA A 1 103 ? -8.856 -3.835 7.427 1.00 82.88 103 ALA A C 1
ATOM 860 O O . ALA A 1 103 ? -8.093 -4.391 6.636 1.00 82.88 103 ALA A O 1
ATOM 861 N N . ASP A 1 104 ? -9.578 -2.758 7.107 1.00 83.88 104 ASP A N 1
ATOM 862 C CA . ASP A 1 104 ? -9.522 -2.096 5.800 1.00 83.88 104 ASP A CA 1
ATOM 863 C C . ASP A 1 104 ? -8.127 -1.500 5.538 1.00 83.88 104 ASP A C 1
ATOM 865 O O . ASP A 1 104 ? -7.603 -1.619 4.434 1.00 83.88 104 ASP A O 1
ATOM 869 N N . GLY A 1 105 ? -7.474 -0.937 6.561 1.00 80.69 105 GLY A N 1
ATOM 870 C CA . GLY A 1 105 ? -6.106 -0.415 6.465 1.00 80.69 105 GLY A CA 1
ATOM 871 C C . GLY A 1 105 ? -5.058 -1.493 6.177 1.00 80.69 105 GLY A C 1
ATOM 872 O O . GLY A 1 105 ? -4.196 -1.306 5.320 1.00 80.69 105 GLY A O 1
ATOM 873 N N . ILE A 1 106 ? -5.150 -2.648 6.842 1.00 81.75 106 ILE A N 1
ATOM 874 C CA . ILE A 1 106 ? -4.259 -3.793 6.576 1.00 81.75 106 ILE A CA 1
ATOM 875 C C . ILE A 1 106 ? -4.520 -4.355 5.174 1.00 81.75 106 ILE A C 1
ATOM 877 O O . ILE A 1 106 ? -3.585 -4.684 4.445 1.00 81.75 106 ILE A O 1
ATOM 881 N N . GLU A 1 107 ? -5.789 -4.446 4.770 1.00 88.19 107 GLU A N 1
ATOM 882 C CA . GLU A 1 107 ? -6.161 -4.864 3.419 1.00 88.19 107 GLU A CA 1
ATOM 883 C C . GLU A 1 107 ? -5.587 -3.921 2.355 1.00 88.19 107 GLU A C 1
ATOM 885 O O . GLU A 1 107 ? -5.027 -4.385 1.361 1.00 88.19 107 GLU A O 1
ATOM 890 N N . LEU A 1 108 ? -5.673 -2.612 2.591 1.00 87.06 108 LEU A N 1
ATOM 891 C CA . LEU A 1 108 ? -5.122 -1.584 1.720 1.00 87.06 108 LEU A CA 1
ATOM 892 C C . LEU A 1 108 ? -3.601 -1.705 1.578 1.00 87.06 108 LEU A C 1
ATOM 894 O O . LEU A 1 108 ? -3.101 -1.654 0.452 1.00 87.06 108 LEU A O 1
ATOM 898 N N . GLY A 1 109 ? -2.870 -1.908 2.678 1.00 84.12 109 GLY A N 1
ATOM 899 C CA . GLY A 1 109 ? -1.418 -2.122 2.644 1.00 84.12 109 GLY A CA 1
ATOM 900 C C . GLY A 1 109 ? -1.037 -3.351 1.817 1.00 84.12 109 GLY A C 1
ATOM 901 O O . GLY A 1 109 ? -0.212 -3.273 0.905 1.00 84.12 109 GLY A O 1
ATOM 902 N N . ALA A 1 110 ? -1.732 -4.467 2.041 1.00 89.69 110 ALA A N 1
ATOM 903 C CA . ALA A 1 110 ? -1.445 -5.725 1.361 1.00 89.69 110 ALA A CA 1
ATOM 904 C C . ALA A 1 110 ? -1.772 -5.647 -0.136 1.00 89.69 110 ALA A C 1
ATOM 906 O O . ALA A 1 110 ? -0.994 -6.106 -0.973 1.00 89.69 110 ALA A O 1
ATOM 907 N N . LEU A 1 111 ? -2.893 -5.016 -0.492 1.00 92.62 111 LEU A N 1
ATOM 908 C CA . LEU A 1 111 ? -3.271 -4.799 -1.884 1.00 92.62 111 LEU A CA 1
ATOM 909 C C . LEU A 1 111 ? -2.283 -3.883 -2.608 1.00 92.62 111 LEU A C 1
ATOM 911 O O . LEU A 1 111 ? -1.879 -4.186 -3.731 1.00 92.62 111 LEU A O 1
ATOM 915 N N . THR A 1 112 ? -1.875 -2.794 -1.954 1.00 89.88 112 THR A N 1
ATOM 916 C CA . THR A 1 112 ? -0.875 -1.857 -2.479 1.00 89.88 112 THR A CA 1
ATOM 917 C C . THR A 1 112 ? 0.430 -2.587 -2.767 1.00 89.88 112 THR A C 1
ATOM 919 O O . THR A 1 112 ? 0.916 -2.552 -3.896 1.00 89.88 112 THR A O 1
ATOM 922 N N . HIS A 1 113 ? 0.937 -3.354 -1.800 1.00 91.62 113 HIS A N 1
ATOM 923 C CA . HIS A 1 113 ? 2.172 -4.110 -1.978 1.00 91.62 113 HIS A CA 1
ATOM 924 C C . HIS A 1 113 ? 2.055 -5.188 -3.064 1.00 91.62 113 HIS A C 1
ATOM 926 O O . HIS A 1 113 ? 2.936 -5.323 -3.911 1.00 91.62 113 HIS A O 1
ATOM 932 N N . ALA A 1 114 ? 0.939 -5.919 -3.126 1.00 94.75 114 ALA A N 1
ATOM 933 C CA . ALA A 1 114 ? 0.710 -6.908 -4.180 1.00 94.75 114 ALA A CA 1
ATOM 934 C C . ALA A 1 114 ? 0.739 -6.288 -5.590 1.00 94.75 114 ALA A C 1
ATOM 936 O O . ALA A 1 114 ? 1.265 -6.898 -6.529 1.00 94.75 114 ALA A O 1
ATOM 937 N N . LEU A 1 115 ? 0.185 -5.083 -5.752 1.00 95.62 115 LEU A N 1
ATOM 938 C CA . LEU A 1 115 ? 0.240 -4.333 -7.006 1.00 95.62 115 LEU A CA 1
ATOM 939 C C . LEU A 1 115 ? 1.663 -3.834 -7.297 1.00 95.62 115 LEU A C 1
ATOM 941 O O . LEU A 1 115 ? 2.123 -3.973 -8.432 1.00 95.62 115 LEU A O 1
ATOM 945 N N . ASP A 1 116 ? 2.385 -3.340 -6.291 1.00 94.88 116 ASP A N 1
ATOM 946 C CA . ASP A 1 116 ? 3.776 -2.890 -6.427 1.00 94.88 116 ASP A CA 1
ATOM 947 C C . ASP A 1 116 ? 4.715 -4.033 -6.831 1.00 94.88 116 ASP A C 1
ATOM 949 O O . ASP A 1 116 ? 5.572 -3.853 -7.692 1.00 94.88 116 ASP A O 1
ATOM 953 N N . LEU A 1 117 ? 4.532 -5.241 -6.292 1.00 96.81 117 LEU A N 1
ATOM 954 C CA . LEU A 1 117 ? 5.306 -6.421 -6.690 1.00 96.81 117 LEU A CA 1
ATOM 955 C C . LEU A 1 117 ? 5.091 -6.780 -8.166 1.00 96.81 117 LEU A C 1
ATOM 957 O O . LEU A 1 117 ? 6.037 -7.156 -8.862 1.00 96.81 117 LEU A O 1
ATOM 961 N N . ARG A 1 118 ? 3.854 -6.653 -8.667 1.00 97.81 118 ARG A N 1
ATOM 962 C CA . ARG A 1 118 ? 3.539 -6.865 -10.092 1.00 97.81 118 ARG A CA 1
ATOM 963 C C . ARG A 1 118 ? 4.173 -5.786 -10.965 1.00 97.81 118 ARG A C 1
ATOM 965 O O . ARG A 1 118 ? 4.779 -6.105 -11.984 1.00 97.81 118 ARG A O 1
ATOM 972 N N . MET A 1 119 ? 4.085 -4.531 -10.537 1.00 97.88 119 MET A N 1
ATOM 973 C CA . MET A 1 119 ? 4.724 -3.391 -11.197 1.00 97.88 119 MET A CA 1
ATOM 974 C C . MET A 1 119 ? 6.247 -3.528 -11.235 1.00 97.88 119 MET A C 1
ATOM 976 O O . MET A 1 119 ? 6.848 -3.351 -12.291 1.00 97.88 119 MET A O 1
ATOM 980 N N . ALA A 1 120 ? 6.879 -3.899 -10.123 1.00 97.56 120 ALA A N 1
ATOM 981 C CA . ALA A 1 120 ? 8.320 -4.103 -10.037 1.00 97.56 120 ALA A CA 1
ATOM 982 C C . ALA A 1 120 ? 8.788 -5.241 -10.954 1.00 97.56 120 ALA A C 1
ATOM 984 O O . ALA A 1 120 ? 9.819 -5.108 -11.615 1.00 97.56 120 ALA A O 1
ATOM 985 N N . ALA A 1 121 ? 8.025 -6.336 -11.037 1.00 98.12 121 ALA A N 1
ATOM 986 C CA . ALA A 1 121 ? 8.310 -7.433 -11.959 1.00 98.12 121 ALA A CA 1
ATOM 987 C C . ALA A 1 121 ? 8.211 -6.986 -13.426 1.00 98.12 121 ALA A C 1
ATOM 989 O O . ALA A 1 121 ? 9.102 -7.284 -14.223 1.00 98.12 121 ALA A O 1
ATOM 990 N N . GLU A 1 122 ? 7.184 -6.209 -13.776 1.00 98.38 122 GLU A N 1
ATOM 991 C CA . GLU A 1 122 ? 7.039 -5.686 -15.134 1.00 98.38 122 GLU A CA 1
ATOM 992 C C . GLU A 1 122 ? 8.150 -4.688 -15.484 1.00 98.38 122 GLU A C 1
ATOM 994 O O . GLU A 1 122 ? 8.754 -4.787 -16.550 1.00 98.38 122 GLU A O 1
ATOM 999 N N . LEU A 1 123 ? 8.509 -3.784 -14.570 1.00 98.31 123 LEU A N 1
ATOM 1000 C CA . LEU A 1 123 ? 9.642 -2.867 -14.738 1.00 98.31 123 LEU A CA 1
ATOM 1001 C C . LEU A 1 123 ? 10.972 -3.616 -14.889 1.00 98.31 123 LEU A C 1
ATOM 1003 O O . LEU A 1 123 ? 11.821 -3.228 -15.696 1.00 98.31 123 LEU A O 1
ATOM 1007 N N . GLN A 1 124 ? 11.154 -4.723 -14.164 1.00 97.50 124 GLN A N 1
ATOM 1008 C CA . GLN A 1 124 ? 12.322 -5.586 -14.329 1.00 97.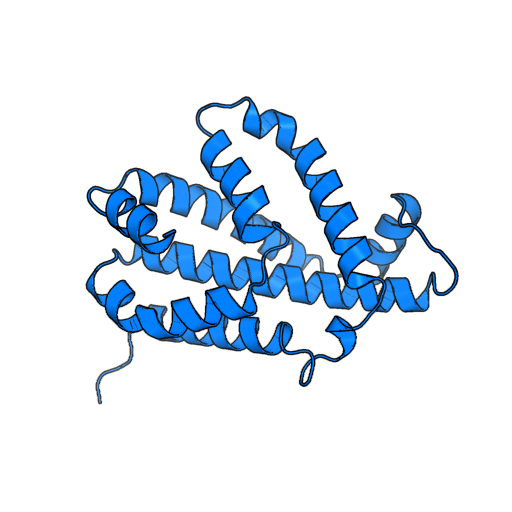50 124 GLN A CA 1
ATOM 1009 C C . GLN A 1 124 ? 12.387 -6.180 -15.740 1.00 97.50 124 GLN A C 1
ATOM 1011 O O . GLN A 1 124 ? 13.480 -6.268 -16.305 1.00 97.50 124 GLN A O 1
ATOM 1016 N N . ARG A 1 125 ? 11.234 -6.528 -16.323 1.00 97.38 125 ARG A N 1
ATOM 1017 C CA . ARG A 1 125 ? 11.118 -7.072 -17.679 1.00 97.38 125 ARG A CA 1
ATOM 1018 C C . ARG A 1 125 ? 11.353 -6.012 -18.758 1.00 97.38 125 ARG A C 1
ATOM 1020 O O . ARG A 1 125 ? 12.156 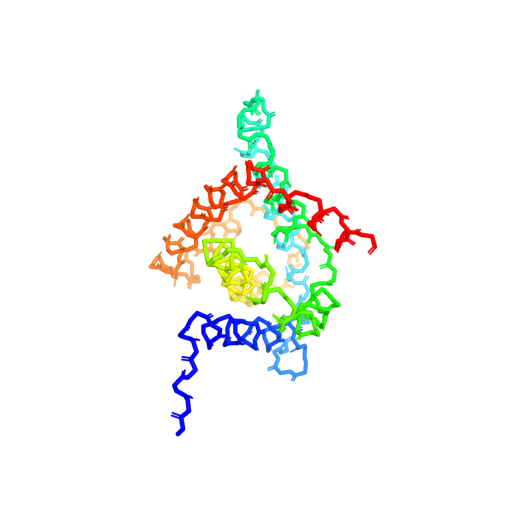-6.236 -19.658 1.00 97.38 125 ARG A O 1
ATOM 1027 N N . ILE A 1 126 ? 10.685 -4.859 -18.676 1.00 9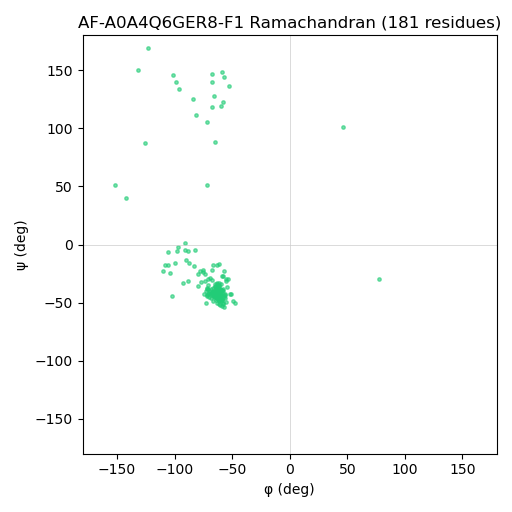7.19 126 ILE A N 1
ATOM 1028 C CA . ILE A 1 126 ? 10.675 -3.855 -19.759 1.00 97.19 126 ILE A CA 1
ATOM 1029 C C . ILE A 1 126 ? 11.792 -2.811 -19.661 1.00 97.19 126 ILE A C 1
ATOM 1031 O O . ILE A 1 126 ? 12.013 -2.063 -20.611 1.00 97.19 126 ILE A O 1
ATOM 1035 N N . ALA A 1 127 ? 12.481 -2.726 -18.520 1.00 95.94 127 ALA A N 1
ATOM 1036 C CA . ALA A 1 127 ? 13.449 -1.669 -18.237 1.00 95.94 127 ALA A CA 1
ATOM 1037 C C . ALA A 1 127 ? 14.680 -2.180 -17.467 1.00 95.94 127 ALA A C 1
ATOM 1039 O O . ALA A 1 127 ? 15.205 -1.511 -16.580 1.00 95.94 127 ALA A O 1
ATOM 1040 N N . ARG A 1 128 ? 15.193 -3.366 -17.813 1.00 91.25 128 ARG A N 1
ATOM 1041 C CA . ARG A 1 128 ? 16.302 -4.026 -17.093 1.00 91.25 128 ARG A CA 1
ATOM 1042 C C . ARG A 1 128 ? 17.584 -3.187 -16.952 1.00 91.25 128 ARG A C 1
ATOM 1044 O O . ARG A 1 128 ? 18.298 -3.340 -15.968 1.00 91.25 128 ARG A O 1
ATOM 1051 N N . THR A 1 129 ? 17.888 -2.311 -17.909 1.00 92.12 129 THR A N 1
ATOM 1052 C CA . THR A 1 129 ? 19.112 -1.481 -17.910 1.00 92.12 129 THR A CA 1
ATOM 1053 C C . THR A 1 129 ? 18.882 -0.051 -17.423 1.00 92.12 129 THR A C 1
ATOM 1055 O O . THR A 1 129 ? 19.835 0.642 -17.068 1.00 92.12 129 THR A O 1
ATOM 1058 N N . ARG A 1 130 ? 17.625 0.404 -17.357 1.00 93.81 130 ARG A N 1
ATOM 1059 C CA . ARG A 1 130 ? 17.285 1.750 -16.874 1.00 93.81 130 ARG A CA 1
ATOM 1060 C C . ARG A 1 130 ? 17.598 1.863 -15.381 1.00 93.81 130 ARG A C 1
ATOM 1062 O O . ARG A 1 130 ? 17.472 0.885 -14.642 1.00 93.81 130 ARG A O 1
ATOM 1069 N N . LYS A 1 131 ? 18.005 3.060 -14.950 1.00 90.50 131 LYS A N 1
ATOM 1070 C CA . LYS A 1 131 ? 18.349 3.367 -13.548 1.00 90.50 131 LYS A CA 1
ATOM 1071 C C . LYS A 1 131 ? 17.298 4.213 -12.824 1.00 90.50 131 LYS A C 1
ATOM 1073 O O . LYS A 1 131 ? 17.325 4.283 -11.604 1.00 90.50 131 LYS A O 1
ATOM 1078 N N . ARG A 1 132 ? 16.407 4.877 -13.564 1.00 93.88 132 ARG A N 1
ATOM 1079 C CA . ARG A 1 132 ? 15.390 5.790 -13.026 1.00 93.88 132 ARG A CA 1
ATOM 1080 C C . ARG A 1 132 ? 14.026 5.470 -13.620 1.00 93.88 132 ARG A C 1
ATOM 1082 O O . ARG A 1 132 ? 13.947 4.986 -14.751 1.00 93.88 132 ARG A O 1
ATOM 1089 N N . LEU A 1 133 ? 12.990 5.743 -12.836 1.00 96.62 133 LEU A N 1
ATOM 1090 C CA . LEU A 1 133 ? 11.598 5.669 -13.250 1.00 96.62 133 LEU A CA 1
ATOM 1091 C C . LEU A 1 133 ? 11.121 7.065 -13.660 1.00 96.62 133 LEU A C 1
ATOM 1093 O O . LEU A 1 133 ? 11.377 8.035 -12.953 1.00 96.62 133 LEU A O 1
ATOM 1097 N N . ASP A 1 134 ? 10.438 7.150 -14.796 1.00 95.31 134 ASP A N 1
ATOM 1098 C CA . ASP A 1 134 ? 9.757 8.352 -15.275 1.00 95.31 134 ASP A CA 1
ATOM 1099 C C . ASP A 1 134 ? 8.267 8.048 -15.514 1.00 95.31 134 ASP A C 1
ATOM 1101 O O . ASP A 1 134 ? 7.842 6.888 -15.482 1.00 95.31 134 ASP A O 1
ATOM 1105 N N . ALA A 1 135 ? 7.459 9.089 -15.734 1.00 95.25 135 ALA A N 1
ATOM 1106 C CA . ALA A 1 135 ? 6.012 8.947 -15.902 1.00 95.25 135 ALA A CA 1
ATOM 1107 C C . ALA A 1 135 ? 5.631 8.072 -17.111 1.00 95.25 135 ALA A C 1
ATOM 1109 O O . ALA A 1 135 ? 4.669 7.306 -17.040 1.00 95.25 135 ALA A O 1
ATOM 1110 N N . THR A 1 136 ? 6.403 8.134 -18.200 1.00 96.94 136 THR A N 1
ATOM 1111 C CA . THR A 1 136 ? 6.166 7.343 -19.416 1.00 96.94 136 THR A CA 1
ATOM 1112 C C . THR A 1 136 ? 6.379 5.856 -19.149 1.00 96.94 136 THR A C 1
ATOM 1114 O O . THR A 1 136 ? 5.519 5.029 -19.472 1.00 96.94 136 THR A O 1
ATOM 1117 N N . LEU A 1 137 ? 7.501 5.503 -18.520 1.00 97.62 137 LEU A N 1
ATOM 1118 C CA . LEU A 1 137 ? 7.826 4.133 -18.149 1.00 97.62 137 LEU A CA 1
ATOM 1119 C C . LEU A 1 137 ? 6.856 3.595 -17.091 1.00 97.62 137 LEU A C 1
ATOM 1121 O O . LEU A 1 137 ? 6.376 2.468 -17.228 1.00 97.62 137 LEU A O 1
ATOM 1125 N N . TYR A 1 138 ? 6.517 4.407 -16.085 1.00 96.75 138 TYR A N 1
ATOM 1126 C CA . TYR A 1 138 ? 5.505 4.057 -15.089 1.00 96.75 138 TYR A CA 1
ATOM 1127 C C . TYR A 1 138 ? 4.159 3.763 -15.752 1.00 96.75 138 TYR A C 1
ATOM 1129 O O . TYR A 1 138 ? 3.592 2.696 -15.533 1.00 96.75 138 TYR A O 1
ATOM 1137 N N . GLY A 1 139 ? 3.671 4.662 -16.613 1.00 96.44 139 GLY A N 1
ATOM 1138 C CA . GLY A 1 139 ? 2.397 4.499 -17.311 1.00 96.44 139 GLY A CA 1
ATOM 1139 C C . GLY A 1 139 ? 2.364 3.256 -18.203 1.00 96.44 139 GLY A C 1
ATOM 1140 O O . GLY A 1 139 ? 1.353 2.554 -18.245 1.00 96.44 139 GLY A O 1
ATOM 1141 N N . LYS A 1 140 ? 3.480 2.934 -18.870 1.00 97.75 140 LYS A N 1
ATOM 1142 C CA . LYS A 1 140 ? 3.617 1.701 -19.657 1.00 97.75 140 LYS A CA 1
ATOM 1143 C C . LYS A 1 140 ? 3.513 0.453 -18.776 1.00 97.75 140 LYS A C 1
ATOM 1145 O O . LYS A 1 140 ? 2.713 -0.427 -19.086 1.00 97.75 140 LYS A O 1
ATOM 1150 N N . ALA A 1 141 ? 4.273 0.387 -17.680 1.00 97.62 141 ALA A N 1
ATOM 1151 C CA . ALA A 1 141 ? 4.208 -0.734 -16.740 1.00 97.62 141 ALA A CA 1
ATOM 1152 C C . ALA A 1 141 ? 2.815 -0.856 -16.101 1.00 97.62 141 ALA A C 1
ATOM 1154 O O . ALA A 1 141 ? 2.265 -1.948 -16.021 1.00 97.62 141 ALA A O 1
ATOM 1155 N N . TYR A 1 142 ? 2.206 0.270 -15.723 1.00 96.25 142 TYR A N 1
ATOM 1156 C CA . TYR A 1 142 ? 0.892 0.328 -15.088 1.00 96.25 142 TYR A CA 1
ATOM 1157 C C . TYR A 1 142 ? -0.214 -0.256 -15.964 1.00 96.25 142 TYR A C 1
ATOM 1159 O O . TYR A 1 142 ? -1.005 -1.069 -15.479 1.00 96.25 142 TYR A O 1
ATOM 1167 N N . ARG A 1 143 ? -0.249 0.133 -17.247 1.00 96.44 143 ARG A N 1
ATOM 1168 C CA . ARG A 1 143 ? -1.208 -0.403 -18.224 1.00 96.44 143 ARG A CA 1
ATOM 1169 C C . ARG A 1 143 ? -0.954 -1.878 -18.521 1.00 96.44 143 ARG A C 1
ATOM 1171 O O . ARG A 1 143 ? -1.907 -2.640 -18.581 1.00 96.44 143 ARG A O 1
ATOM 1178 N N . SER A 1 144 ? 0.315 -2.275 -18.646 1.00 96.88 144 SER A N 1
ATOM 1179 C CA . SER A 1 144 ? 0.709 -3.671 -18.887 1.00 96.88 144 SER A CA 1
ATOM 1180 C C . SER A 1 144 ? 0.312 -4.598 -17.731 1.00 96.88 144 SER A C 1
ATOM 1182 O O . SER A 1 144 ? -0.220 -5.680 -17.952 1.00 96.88 144 SER A O 1
ATOM 1184 N N . VAL A 1 145 ? 0.513 -4.158 -16.483 1.00 96.75 145 VAL A N 1
ATOM 1185 C CA . VAL A 1 145 ? 0.174 -4.942 -15.287 1.00 96.75 145 VAL A CA 1
ATOM 1186 C C . VAL A 1 145 ? -1.327 -5.175 -15.146 1.00 96.75 145 VAL A C 1
ATOM 1188 O O . VAL A 1 145 ? -1.683 -6.241 -14.654 1.00 96.75 145 VAL A O 1
ATOM 1191 N N . GLY A 1 146 ? -2.161 -4.200 -15.536 1.00 82.44 146 GLY A N 1
ATOM 1192 C CA . GLY A 1 146 ? -3.617 -4.314 -15.701 1.00 82.44 146 GLY A CA 1
ATOM 1193 C C . GLY A 1 146 ? -4.371 -5.016 -14.562 1.00 82.44 146 GLY A C 1
ATOM 1194 O O . GLY A 1 146 ? -4.418 -6.233 -14.509 1.00 82.44 146 GLY A O 1
ATOM 1195 N N . HIS A 1 147 ? -5.022 -4.267 -13.667 1.00 93.62 147 HIS A N 1
ATOM 1196 C CA . HIS A 1 147 ? -5.881 -4.825 -12.602 1.00 93.62 147 HIS A CA 1
ATOM 1197 C C . HIS A 1 147 ? -6.978 -3.829 -12.212 1.00 93.62 147 HIS A C 1
ATOM 1199 O O . HIS A 1 147 ? -7.115 -3.490 -11.041 1.00 93.62 147 HIS A O 1
ATOM 1205 N N . GLU A 1 148 ? -7.726 -3.309 -13.188 1.00 93.75 148 GLU A N 1
ATOM 1206 C CA . GLU A 1 148 ? -8.691 -2.213 -12.988 1.00 93.75 148 GLU A CA 1
ATOM 1207 C C . GLU A 1 148 ? -9.608 -2.438 -11.781 1.00 93.75 148 GLU A C 1
ATOM 1209 O O . GLU A 1 148 ? -9.633 -1.611 -10.876 1.00 93.75 148 GLU A O 1
ATOM 1214 N N . ARG A 1 149 ? -10.239 -3.614 -11.683 1.00 96.19 149 ARG A N 1
ATOM 1215 C CA . ARG A 1 149 ? -11.097 -3.971 -10.542 1.00 96.19 149 ARG A CA 1
ATOM 1216 C C . ARG A 1 149 ? -10.383 -3.864 -9.191 1.00 96.19 149 ARG A C 1
ATOM 1218 O O . ARG A 1 149 ? -10.964 -3.386 -8.224 1.00 96.19 149 ARG A O 1
ATOM 1225 N N . LEU A 1 150 ? -9.131 -4.319 -9.101 1.00 95.19 150 LEU A N 1
ATOM 1226 C CA . LEU A 1 150 ? -8.362 -4.236 -7.855 1.00 95.19 150 LEU A CA 1
ATOM 1227 C C . LEU A 1 150 ? -7.898 -2.811 -7.565 1.00 95.19 150 LEU A C 1
ATOM 1229 O O . LEU A 1 150 ? -7.775 -2.443 -6.405 1.00 95.19 150 LEU A O 1
ATOM 1233 N N . ARG A 1 151 ? -7.639 -2.007 -8.596 1.00 93.69 151 ARG A N 1
ATOM 1234 C CA . ARG A 1 151 ? -7.285 -0.598 -8.422 1.00 93.69 151 ARG A CA 1
ATOM 1235 C C . ARG A 1 151 ? -8.485 0.232 -7.985 1.00 93.69 151 ARG A C 1
ATOM 1237 O O . ARG A 1 151 ? -8.326 1.073 -7.112 1.00 93.69 151 ARG A O 1
ATOM 1244 N N . GLN A 1 152 ? -9.672 -0.057 -8.512 1.00 93.62 152 GLN A N 1
ATOM 1245 C CA . GLN A 1 152 ? -10.906 0.537 -8.012 1.00 93.62 152 GLN A CA 1
ATOM 1246 C C . GLN A 1 152 ? -11.124 0.159 -6.545 1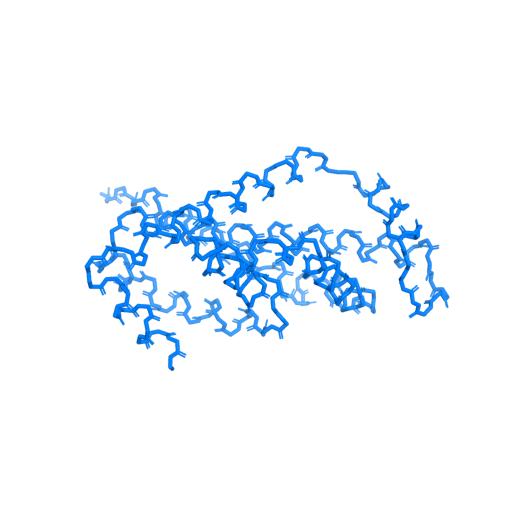.00 93.62 152 GLN A C 1
ATOM 1248 O O . GLN A 1 152 ? -11.281 1.036 -5.707 1.00 93.62 152 GLN A O 1
ATOM 1253 N N . HIS A 1 153 ? -10.976 -1.126 -6.209 1.00 94.56 153 HIS A N 1
ATOM 1254 C CA . HIS A 1 153 ? -11.043 -1.580 -4.817 1.00 94.56 153 HIS A CA 1
ATOM 1255 C C . HIS A 1 153 ? -10.003 -0.891 -3.917 1.00 94.56 153 HIS A C 1
ATOM 1257 O O . HIS A 1 153 ? -10.295 -0.537 -2.780 1.00 94.56 153 HIS A O 1
ATOM 1263 N N . GLN A 1 154 ? -8.790 -0.648 -4.425 1.00 88.94 154 GLN A N 1
ATOM 1264 C CA . GLN A 1 154 ? -7.771 0.125 -3.713 1.00 88.94 154 GLN A CA 1
ATOM 1265 C C . GLN A 1 154 ? -8.249 1.557 -3.435 1.00 88.94 154 GLN A C 1
ATOM 1267 O O . GLN A 1 154 ? -8.087 2.029 -2.316 1.00 88.94 154 GLN A O 1
ATOM 1272 N N . ILE A 1 155 ? -8.858 2.236 -4.411 1.00 86.00 155 ILE A N 1
ATOM 1273 C CA . ILE A 1 155 ? -9.425 3.586 -4.244 1.00 86.00 155 ILE A CA 1
ATOM 1274 C C . ILE A 1 155 ? -10.555 3.581 -3.208 1.00 86.00 155 ILE A C 1
ATOM 1276 O O . ILE A 1 155 ? -10.570 4.427 -2.311 1.00 86.00 155 ILE A O 1
ATOM 1280 N N . ASP A 1 156 ? -11.450 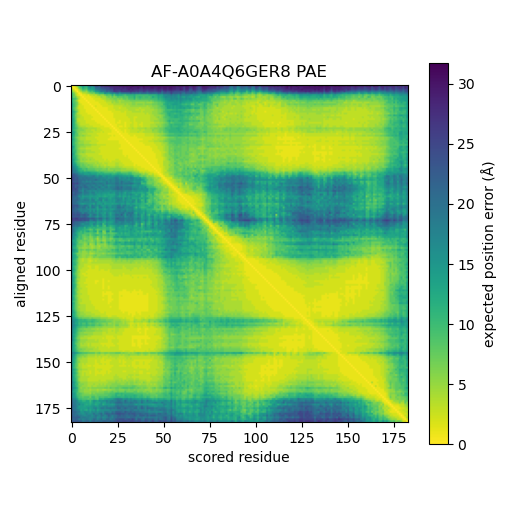2.599 -3.279 1.00 87.88 156 ASP A N 1
ATOM 1281 C CA . ASP A 1 156 ? -12.569 2.466 -2.346 1.00 87.88 156 ASP A CA 1
ATOM 1282 C C . ASP A 1 156 ? -12.064 2.246 -0.909 1.00 87.88 156 ASP A C 1
ATOM 1284 O O . ASP A 1 156 ? -12.543 2.885 0.031 1.00 87.88 156 ASP A O 1
ATOM 1288 N N . LEU A 1 157 ? -11.029 1.414 -0.732 1.00 85.19 157 LEU A N 1
ATOM 1289 C CA . LEU A 1 157 ? -10.362 1.210 0.556 1.00 85.19 157 LEU A CA 1
ATOM 1290 C C . LEU A 1 157 ? -9.694 2.486 1.079 1.00 85.19 157 LEU A C 1
ATOM 1292 O O . LEU A 1 157 ? -9.778 2.758 2.274 1.00 85.19 157 LEU A O 1
ATOM 1296 N N . ILE A 1 158 ? -9.058 3.289 0.219 1.00 78.62 158 ILE A N 1
ATOM 1297 C CA . ILE A 1 158 ? -8.465 4.577 0.619 1.00 78.62 158 ILE A CA 1
ATOM 1298 C C . ILE A 1 158 ? -9.543 5.490 1.212 1.00 78.62 158 ILE A C 1
ATOM 1300 O O . ILE A 1 158 ? -9.356 6.049 2.297 1.00 78.62 158 ILE A O 1
ATOM 1304 N N . ALA A 1 159 ? -10.684 5.608 0.530 1.00 80.19 159 ALA A N 1
ATOM 1305 C CA . ALA A 1 159 ? -11.804 6.415 0.999 1.00 80.19 159 ALA A CA 1
ATOM 1306 C C . ALA A 1 159 ? -12.386 5.872 2.317 1.00 80.19 159 ALA A C 1
ATOM 1308 O O . ALA A 1 159 ? -12.562 6.631 3.275 1.00 80.19 159 ALA A O 1
ATOM 1309 N N . ALA A 1 160 ? -12.631 4.559 2.393 1.00 81.62 160 ALA A N 1
ATOM 1310 C CA . ALA A 1 160 ? -13.180 3.902 3.578 1.00 81.62 160 ALA A CA 1
ATOM 1311 C C . ALA A 1 160 ? -12.272 4.071 4.806 1.00 81.62 160 ALA A C 1
ATOM 1313 O O . ALA A 1 160 ? -12.746 4.470 5.873 1.00 81.62 160 ALA A O 1
ATOM 1314 N N . VAL A 1 161 ? -10.962 3.855 4.644 1.00 77.81 161 VAL A N 1
ATOM 1315 C CA . VAL A 1 161 ? -9.968 4.043 5.708 1.00 77.81 161 VAL A CA 1
ATOM 1316 C C . VAL A 1 161 ? -9.923 5.502 6.150 1.00 77.81 161 VAL A C 1
ATOM 1318 O O . VAL A 1 161 ? -9.964 5.765 7.350 1.00 77.81 161 VAL A O 1
ATOM 1321 N N . GLY A 1 162 ? -9.901 6.458 5.215 1.00 70.56 162 GLY A N 1
ATOM 1322 C CA . GLY A 1 162 ? -9.889 7.887 5.540 1.00 70.56 162 GLY A CA 1
ATOM 1323 C C . GLY A 1 162 ? -11.100 8.317 6.376 1.00 70.56 162 GLY A C 1
ATOM 1324 O O . GLY A 1 162 ? -10.946 8.949 7.424 1.00 70.56 162 GLY A O 1
ATOM 1325 N N . VAL A 1 163 ? -12.307 7.916 5.961 1.00 76.50 163 VAL A N 1
ATOM 1326 C CA . VAL A 1 163 ? -13.554 8.193 6.696 1.00 76.50 163 VAL A CA 1
ATOM 1327 C C . VAL A 1 163 ? -13.567 7.491 8.055 1.00 76.50 163 VAL A C 1
ATOM 1329 O O . VAL A 1 163 ? -13.936 8.101 9.064 1.00 76.50 163 VAL A O 1
ATOM 1332 N N . GLY A 1 164 ? -13.168 6.219 8.101 1.00 77.12 164 GLY A N 1
ATOM 1333 C CA . GLY A 1 164 ? -13.121 5.427 9.326 1.00 77.12 164 GLY A CA 1
ATOM 1334 C C . GLY A 1 164 ? -12.177 6.025 10.367 1.00 77.12 164 GLY A C 1
ATOM 1335 O O . GLY A 1 164 ? -12.547 6.174 11.533 1.00 77.12 164 GLY A O 1
ATOM 1336 N N . LEU A 1 165 ? -10.995 6.476 9.939 1.00 67.94 165 LEU A N 1
ATOM 1337 C CA . LEU A 1 165 ? -10.013 7.089 10.827 1.00 67.94 165 LEU A CA 1
ATOM 1338 C C . LEU A 1 165 ? -10.492 8.441 11.359 1.00 67.94 165 LEU A C 1
ATOM 1340 O O . LEU A 1 165 ? -10.366 8.707 12.554 1.00 67.94 165 LEU A O 1
ATOM 1344 N N . ALA A 1 166 ? -11.095 9.269 10.500 1.00 69.69 166 ALA A N 1
ATOM 1345 C CA . ALA A 1 166 ? -11.667 10.555 10.893 1.00 69.69 166 ALA A CA 1
ATOM 1346 C C . ALA A 1 166 ? -12.772 10.402 11.956 1.00 69.69 166 ALA A C 1
ATOM 1348 O O . ALA A 1 166 ? -12.906 11.248 12.842 1.00 69.69 166 ALA A O 1
ATOM 1349 N N . LYS A 1 167 ? -13.546 9.311 11.903 1.00 73.12 167 LYS A N 1
ATOM 1350 C CA . LYS A 1 167 ? -14.524 8.958 12.944 1.00 73.12 167 LYS A CA 1
ATOM 1351 C C . LYS A 1 167 ? -13.845 8.419 14.206 1.00 73.12 167 LYS A C 1
ATOM 1353 O O . LYS A 1 167 ? -14.206 8.821 15.312 1.00 73.12 167 LYS A O 1
ATOM 1358 N N . ALA A 1 168 ? -12.834 7.562 14.057 1.00 69.12 168 ALA A N 1
ATOM 1359 C CA . ALA A 1 168 ? -12.113 6.961 15.179 1.00 69.12 168 ALA A CA 1
ATOM 1360 C C . ALA A 1 168 ? -11.432 8.014 16.068 1.00 69.12 168 ALA A C 1
ATOM 1362 O O . ALA A 1 168 ? -11.551 7.950 17.289 1.00 69.12 168 ALA A O 1
ATOM 1363 N N . VAL A 1 169 ? -10.788 9.030 15.482 1.00 66.31 169 VAL A N 1
ATOM 1364 C CA . VAL A 1 169 ? -10.132 10.105 16.255 1.00 66.31 169 VAL A CA 1
ATOM 1365 C C . VAL A 1 169 ? -11.115 11.004 17.010 1.00 66.31 169 VAL A C 1
ATOM 1367 O O . VAL A 1 169 ? -10.729 11.634 17.989 1.00 66.31 169 VAL A O 1
ATOM 1370 N N . LYS A 1 170 ? -12.383 11.047 16.585 1.00 69.50 170 LYS A N 1
ATOM 1371 C CA . LYS A 1 170 ? -13.470 11.768 17.268 1.00 69.50 170 LYS A CA 1
ATOM 1372 C C . LYS A 1 170 ? -14.175 10.915 18.327 1.00 69.50 170 LYS A C 1
ATOM 1374 O O . LYS A 1 170 ? -15.047 11.418 19.026 1.00 69.50 170 LYS A O 1
ATOM 1379 N N . THR A 1 171 ? -13.826 9.632 18.444 1.00 69.06 171 THR A N 1
ATOM 1380 C CA . THR A 1 171 ? -14.440 8.723 19.416 1.00 69.06 171 THR A CA 1
ATOM 1381 C C . THR A 1 171 ? -13.749 8.877 20.779 1.00 69.06 171 THR A C 1
ATOM 1383 O O . THR A 1 171 ? -12.523 8.719 20.848 1.00 69.06 171 THR A O 1
ATOM 1386 N N . PRO A 1 172 ? -14.490 9.162 21.870 1.00 69.06 172 PRO A N 1
ATOM 1387 C CA . PRO A 1 172 ? -13.913 9.297 23.208 1.00 69.06 172 PRO A CA 1
ATOM 1388 C C . PRO A 1 172 ? -13.067 8.076 23.604 1.00 69.06 172 PRO A C 1
ATOM 1390 O O . PRO A 1 172 ? -13.447 6.936 23.347 1.00 69.06 172 PRO A O 1
ATOM 1393 N N . GLY A 1 173 ? -11.889 8.303 24.193 1.00 63.97 173 GLY A N 1
ATOM 1394 C CA . GLY A 1 173 ? -10.965 7.247 24.642 1.00 63.97 173 GLY A CA 1
ATOM 1395 C C . GLY A 1 173 ? -10.126 6.574 23.541 1.00 63.97 173 GLY A C 1
ATOM 1396 O O . GLY A 1 173 ? -8.975 6.216 23.788 1.00 63.97 173 GLY A O 1
ATOM 1397 N N . VAL A 1 174 ? -10.620 6.479 22.300 1.00 63.09 174 VAL A N 1
ATOM 1398 C CA . VAL A 1 174 ? -9.891 5.835 21.184 1.00 63.09 174 VAL A CA 1
ATOM 1399 C C . VAL A 1 174 ? -8.633 6.616 20.798 1.00 63.09 174 VAL A C 1
ATOM 1401 O O . VAL A 1 174 ? -7.576 6.023 20.588 1.00 63.09 174 VAL A O 1
ATOM 1404 N N . ALA A 1 175 ? -8.701 7.949 20.765 1.00 57.66 175 ALA A N 1
ATOM 1405 C CA . ALA A 1 175 ? -7.536 8.787 20.470 1.00 57.66 175 ALA A CA 1
ATOM 1406 C C . ALA A 1 175 ? -6.397 8.608 21.496 1.00 57.66 175 ALA A C 1
ATOM 1408 O O . ALA A 1 175 ? -5.221 8.665 21.135 1.00 57.66 175 ALA A O 1
ATOM 1409 N N . MET A 1 176 ? -6.739 8.354 22.764 1.00 55.31 176 MET A N 1
ATOM 1410 C CA . MET A 1 176 ? -5.772 8.095 23.833 1.00 55.31 176 MET A CA 1
ATOM 1411 C C . MET A 1 176 ? -5.113 6.720 23.661 1.00 55.31 176 MET A C 1
ATOM 1413 O O . MET A 1 176 ? -3.890 6.626 23.712 1.00 55.31 176 MET A O 1
ATOM 1417 N N . LEU A 1 177 ? -5.895 5.681 23.347 1.00 57.59 177 LEU A N 1
ATOM 1418 C CA . LEU A 1 177 ? -5.373 4.340 23.050 1.00 57.59 177 LEU A CA 1
ATOM 1419 C C . LEU A 1 177 ? -4.439 4.331 21.826 1.00 57.59 177 LEU A C 1
ATOM 1421 O O . LEU A 1 177 ? -3.374 3.721 21.869 1.00 57.59 177 LEU A O 1
ATOM 1425 N N . LEU A 1 178 ? -4.791 5.055 20.756 1.00 57.03 178 LEU A N 1
ATOM 1426 C CA . LEU A 1 178 ? -3.952 5.178 19.554 1.00 57.03 178 LEU A CA 1
ATOM 1427 C C . LEU A 1 178 ? -2.652 5.959 19.803 1.00 57.03 178 LEU A C 1
ATOM 1429 O O . LEU A 1 178 ? -1.646 5.704 19.144 1.00 57.03 178 LEU A O 1
ATOM 1433 N N . ARG A 1 179 ? -2.655 6.923 20.731 1.00 48.53 179 ARG A N 1
ATOM 1434 C CA . ARG A 1 179 ? -1.437 7.635 21.149 1.00 48.53 179 ARG A CA 1
ATOM 1435 C C . ARG A 1 179 ? -0.490 6.723 21.925 1.00 48.53 179 ARG A C 1
ATOM 1437 O O . ARG A 1 179 ? 0.708 6.775 21.680 1.00 48.53 179 ARG A O 1
ATOM 1444 N N . LEU A 1 180 ? -1.028 5.867 22.794 1.00 42.94 180 LEU A N 1
ATOM 1445 C CA . LEU A 1 180 ? -0.242 4.913 23.582 1.00 42.94 180 LEU A CA 1
ATOM 1446 C C . LEU A 1 180 ? 0.379 3.798 22.726 1.00 42.94 180 LEU A C 1
ATOM 1448 O O . LEU A 1 180 ? 1.452 3.321 23.061 1.00 42.94 180 LEU A O 1
ATOM 1452 N N . SER A 1 181 ? -0.239 3.410 21.603 1.00 42.50 181 SER A N 1
ATOM 1453 C CA . SER A 1 181 ? 0.313 2.383 20.698 1.00 42.50 181 SER A CA 1
ATOM 1454 C C . SER A 1 181 ? 1.371 2.902 19.713 1.00 42.50 181 SER A C 1
ATOM 1456 O O . SER A 1 181 ? 1.871 2.132 18.894 1.00 42.50 181 SER A O 1
ATOM 1458 N N . ARG A 1 182 ? 1.613 4.219 19.690 1.00 42.47 182 ARG A N 1
ATOM 1459 C CA . ARG A 1 182 ? 2.594 4.887 18.817 1.00 42.47 182 ARG A CA 1
ATOM 1460 C C . ARG A 1 182 ? 3.927 5.168 19.525 1.00 42.47 182 ARG A C 1
ATOM 1462 O O . ARG A 1 182 ? 4.833 5.666 18.858 1.00 42.47 182 ARG A O 1
ATOM 1469 N N . GLY A 1 183 ? 4.007 4.887 20.829 1.00 32.62 183 GLY A N 1
ATOM 1470 C CA . GLY A 1 183 ? 5.222 4.927 21.648 1.00 32.62 183 GLY A CA 1
ATOM 1471 C C . GLY A 1 183 ? 5.881 3.562 21.755 1.00 32.62 183 GLY A C 1
ATOM 1472 O O . GLY A 1 183 ? 5.143 2.552 21.704 1.00 32.62 183 GLY A O 1
#

pLDDT: mean 77.48, std 16.66, range [32.62, 98.38]

Secondary structure (DSSP, 8-state):
-PPPPHHHHHHHHHHHHHHHHH-TTT-GGGG-THHHHHHHHHHHHHHHHHHHHHHSTTTHHHHHHIIII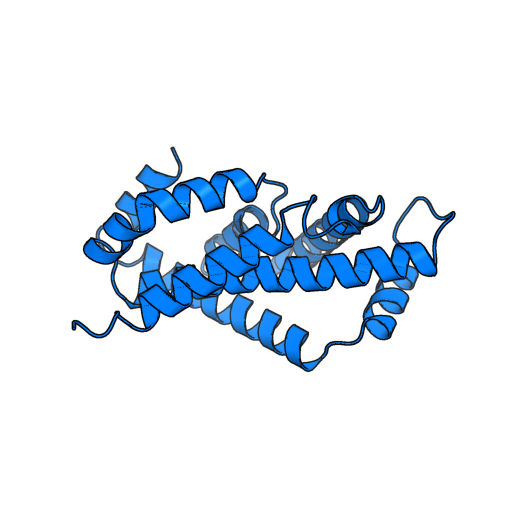ISS---HHHHHHHHHHHHHHHHHHS-HHHHHHHHHHHHHHHHHHHHHHHHHHHHHHH-TT--S--HHHHHHHHHHH--HHHHHHHHHHHHHHHHHHHHHTTSTTHHHHHHHTT-

Foldseek 3Di:
DDDPDVLLVLLVVLLVLLLQLCPCVNPVLNVQPVLVQVLVVVLVVLCVVCVVLCPPPLRVVLSVCCSPPQSNPDDVNVVSVVCVVCVVVCVVPPDPLLSNLVSLSSNLSSLVSVLSSQLSVLCCVPPVPDDHDDPVSSVVSNVVSDDVVSVVVSVVSSVSNSVSVSVQCVDPPSVVVVVVSVD

Sequence (183 aa):
MARGNPLIERLGRRLAWHQALHDHRREPRNKLRWLPILRSWQTQRLESSFEHFLYDPQRRAAALFFLTDVYGDRDFSKRDANVAKVLPMMQRLLPAAVLGTIADGIELGALTHALDLRMAAELQRIARTRKRLDATLYGKAYRSVGHERLRQHQIDLIAAVGVGLAKAVKTPGVAMLLRLSRG

Solvent-accessible surface area (backbone atoms only — not comparable to full-atom values): 10228 Å² total; per-residue (Å²): 132,84,79,73,59,68,67,56,56,49,36,52,53,31,49,54,52,29,53,49,63,69,33,51,88,78,26,62,59,71,71,39,80,44,38,65,57,49,49,55,52,51,43,55,54,46,52,69,70,40,48,71,40,58,71,34,83,89,41,25,68,46,47,49,45,44,53,59,73,64,60,32,97,60,73,56,71,63,54,50,57,49,48,66,70,43,44,71,57,47,64,76,74,46,55,70,67,50,53,49,26,50,35,40,46,41,40,42,43,33,52,51,49,57,50,44,44,47,39,24,52,44,41,51,69,80,41,69,83,61,92,76,88,49,72,68,60,48,52,52,31,54,61,70,62,57,56,66,72,60,51,50,51,46,52,52,34,52,53,51,27,38,54,33,48,63,51,38,62,70,36,87,69,47,46,59,54,57,55,62,72,72,105

Nearest PDB structures (foldseek):
  4wjg-assembly1_E  TM=1.965E-01  e=7.611E+00  Trypanosoma brucei brucei
  8cu7-assembly1_A  TM=2.182E-01  e=8.363E+00  Homo sapiens